Protein AF-T1KXP4-F1 (afdb_monomer)

Mean predicted aligned error: 15.49 Å

Secondary structure (DSSP, 8-state):
--------SSSHHHHHHHHHHTTTS---HHHHHHHHHHHTTS-HHHHHHHHHHHHTTTTTTTEEEEEEEETTEEEEEEEETTS-HHHHHHHHHHHHHHHH---GGGEEEEEEEEPPPS-PSS--TTB-TTSS-EEEEEEPPPS-S---GGGS-TTS----HHHIIIII--TT-EEEEEEEEEE-TTTS--EEEEEEEEEGGG--SS---SS--TTTSSHHHHHHHHHHHTSSHHHHHHTS--PPPSSTT---HHHHHHHHHHHHHHHHHTT-GGGTS-TTPEEEETTEEEEPP----S---

Solvent-accessible surface area (backbone atoms only — not comparable to full-atom values): 18323 Å² total; per-residue (Å²): 138,86,88,87,88,91,85,89,83,76,67,73,67,58,60,61,58,54,65,61,57,68,78,75,59,94,75,60,76,75,57,56,60,56,49,50,68,65,53,74,75,63,63,67,65,58,58,49,54,50,52,52,55,60,65,60,56,61,72,55,71,35,42,39,43,31,36,33,31,55,46,93,44,78,44,77,48,75,42,50,67,84,49,56,71,72,54,39,48,51,49,53,47,47,54,53,20,67,77,48,63,32,54,53,86,39,44,49,37,42,35,40,39,36,70,51,72,76,96,46,87,74,73,63,86,38,52,40,97,83,61,73,31,23,47,52,75,48,68,59,80,71,97,61,90,83,79,55,89,83,72,60,68,96,78,73,77,94,69,54,72,62,47,46,51,77,72,66,54,53,72,67,41,49,23,38,45,35,71,41,38,45,58,44,93,68,63,62,31,46,67,35,36,31,44,37,34,37,23,51,94,79,54,59,97,84,54,68,47,84,88,46,42,72,89,60,28,32,58,72,48,41,50,50,50,17,53,56,64,68,45,69,61,42,61,60,40,64,76,45,94,59,67,72,64,91,46,100,86,54,89,40,73,67,51,51,51,52,42,54,52,51,52,50,51,54,23,58,80,68,71,47,47,77,58,51,52,64,98,59,44,56,41,72,64,83,96,42,77,42,71,52,74,83,77,74,71,88,80,80,127

Sequence (301 aa):
MHLLSWKDSRWNLFTYSVCILVLVTPLDPVYKEILSFWFGQFNLSVTQTLFEKMNTNDNDRDKTTIKVQVSDAYRDIIIDWSQEYSDIRKGIFRQLAEFTGMSVEKTSVVRFAKPPGNDVHPANPFLHPRGDLATCSFVKPYREPEYRPQDRPQGCYRYTNEDIRDKFFRDGDCFALNTTMFMNMVTLDTFHVQYRLVHLDLIDETECNRLFCHHTSNKAYLTKQAKIMNSNIESYLRDQPRPVPRERDTLDDEFIAAWVIRQREIHADLNIGQYFNSYCRFFQDGMFFVPCPRIYWPYRG

Nearest PDB structures (foldseek):
  8t0d-assembly1_A  TM=4.394E-01  e=2.635E-01  Mus musculus
  8t0a-assembly1_A  TM=3.790E-01  e=2.635E-01  Mus musculus
  8fse-assembly2_B  TM=3.724E-01  e=4.032E-01  Mus musculus
  8ftb-assembly1_B  TM=3.712E-01  e=4.032E-01  Mus musculus
  8fso-assembly1_A  TM=4.443E-01  e=9.439E-01  Mus musculus

Structure (mmCIF, N/CA/C/O backbone):
data_AF-T1KXP4-F1
#
_entry.id   AF-T1KXP4-F1
#
loop_
_atom_site.group_PDB
_atom_site.id
_atom_site.type_symbol
_atom_site.label_atom_id
_atom_site.label_alt_id
_atom_site.label_comp_id
_atom_site.label_asym_id
_atom_site.label_entity_id
_atom_site.label_seq_id
_atom_site.pdbx_PDB_ins_code
_atom_site.Cartn_x
_atom_site.Cartn_y
_atom_site.Cartn_z
_atom_site.occupancy
_atom_site.B_iso_or_equiv
_atom_site.auth_seq_id
_atom_site.auth_comp_id
_atom_site.auth_asym_id
_atom_site.auth_atom_id
_atom_site.pdbx_PDB_model_num
ATOM 1 N N . MET A 1 1 ? -51.690 -11.987 60.414 1.00 30.31 1 MET A N 1
ATOM 2 C CA . MET A 1 1 ? -50.458 -12.529 59.806 1.00 30.31 1 MET A CA 1
ATOM 3 C C . MET A 1 1 ? -50.221 -11.781 58.498 1.00 30.31 1 MET A C 1
ATOM 5 O O . MET A 1 1 ? -51.121 -11.762 57.675 1.00 30.31 1 MET A O 1
ATOM 9 N N . HIS A 1 2 ? -49.056 -11.137 58.399 1.00 29.92 2 HIS A N 1
ATOM 10 C CA . HIS A 1 2 ? -48.409 -10.477 57.251 1.00 29.92 2 HIS A CA 1
ATOM 11 C C . HIS A 1 2 ? -48.985 -9.202 56.590 1.00 29.92 2 HIS A C 1
ATOM 13 O O . HIS A 1 2 ? -49.876 -9.222 55.750 1.00 29.92 2 HIS A O 1
ATOM 19 N N . LEU A 1 3 ? -48.316 -8.100 56.965 1.00 28.16 3 LEU A N 1
ATOM 20 C CA . LEU A 1 3 ? -48.017 -6.863 56.232 1.00 28.16 3 LEU A CA 1
ATOM 21 C C . LEU A 1 3 ? -47.119 -7.105 55.001 1.00 28.16 3 LEU A C 1
ATOM 23 O O . LEU A 1 3 ? -46.295 -8.014 55.053 1.00 28.16 3 LEU A O 1
ATOM 27 N N . LEU A 1 4 ? -47.208 -6.212 53.999 1.00 29.02 4 LEU A N 1
ATOM 28 C CA . LEU A 1 4 ? -46.122 -5.592 53.192 1.00 29.02 4 LEU A CA 1
ATOM 29 C C . LEU A 1 4 ? -46.796 -4.609 52.199 1.00 29.02 4 LEU A C 1
ATOM 31 O O . LEU A 1 4 ? -47.556 -5.026 51.336 1.00 29.02 4 LEU A O 1
ATOM 35 N N . SER A 1 5 ? -46.830 -3.299 52.466 1.00 27.12 5 SER A N 1
ATOM 36 C CA . SER A 1 5 ? -45.790 -2.265 52.274 1.00 27.12 5 SER A CA 1
ATOM 37 C C . SER A 1 5 ? -45.677 -1.745 50.831 1.00 27.12 5 SER A C 1
ATOM 39 O O . SER A 1 5 ? -44.935 -2.266 50.006 1.00 27.12 5 SER A O 1
ATOM 41 N N . TRP A 1 6 ? -46.403 -0.653 50.579 1.00 29.73 6 TRP A N 1
ATOM 42 C CA . TRP A 1 6 ? -46.168 0.344 49.532 1.00 29.73 6 TRP A CA 1
ATOM 43 C C . TRP A 1 6 ? -45.263 1.438 50.118 1.00 29.73 6 TRP A C 1
ATOM 45 O O . TRP A 1 6 ? -45.695 2.089 51.070 1.00 29.73 6 TRP A O 1
ATOM 55 N N . LYS A 1 7 ? -44.060 1.663 49.569 1.00 29.20 7 LYS A N 1
ATOM 56 C CA . LYS A 1 7 ? -43.278 2.923 49.638 1.00 29.20 7 LYS A CA 1
ATOM 57 C C . LYS A 1 7 ? -41.890 2.685 49.033 1.00 29.20 7 LYS A C 1
ATOM 59 O O . LYS A 1 7 ? -41.070 2.106 49.719 1.00 29.20 7 LYS A O 1
ATOM 64 N N . ASP A 1 8 ? -41.635 3.145 47.803 1.00 38.03 8 ASP A N 1
ATOM 65 C CA . ASP A 1 8 ? -40.271 3.491 47.345 1.00 38.03 8 ASP A CA 1
ATOM 66 C C . ASP A 1 8 ? -40.256 4.198 45.978 1.00 38.03 8 ASP A C 1
ATOM 68 O O . ASP A 1 8 ? -39.899 3.643 44.943 1.00 38.03 8 ASP A O 1
ATOM 72 N N . SER A 1 9 ? -40.666 5.471 45.940 1.00 35.34 9 SER A N 1
ATOM 73 C CA . SER A 1 9 ? -40.420 6.330 44.759 1.00 35.34 9 SER A CA 1
ATOM 74 C C . SER A 1 9 ? -40.235 7.817 45.084 1.00 35.34 9 SER A C 1
ATOM 76 O O . SER A 1 9 ? -40.244 8.647 44.184 1.00 35.34 9 SER A O 1
ATOM 78 N N . ARG A 1 10 ? -40.063 8.194 46.360 1.00 32.78 10 ARG A N 1
ATOM 79 C CA . ARG A 1 10 ? -39.902 9.609 46.763 1.00 32.78 10 ARG A CA 1
ATOM 80 C C . ARG A 1 10 ? -38.496 10.001 47.233 1.00 32.78 10 ARG A C 1
ATOM 82 O O . ARG A 1 10 ? -38.267 11.179 47.475 1.00 32.78 10 ARG A O 1
ATOM 89 N N . TRP A 1 11 ? -37.546 9.065 47.282 1.00 35.62 11 TRP A N 1
ATOM 90 C CA . TRP A 1 11 ? -36.181 9.333 47.759 1.00 35.62 11 TRP A CA 1
ATOM 91 C C . TRP A 1 11 ? -35.178 9.745 46.665 1.00 35.62 11 TRP A C 1
ATOM 93 O O . TRP A 1 11 ? -34.187 10.392 46.982 1.00 35.62 11 TRP A O 1
ATOM 103 N N . ASN A 1 12 ? -35.453 9.481 45.381 1.00 39.53 12 ASN A N 1
ATOM 104 C CA . ASN A 1 12 ? -34.494 9.768 44.295 1.00 39.53 12 ASN A CA 1
ATOM 105 C C . ASN A 1 12 ? -34.498 11.216 43.774 1.00 39.53 12 ASN A C 1
ATOM 107 O O . ASN A 1 12 ? -33.540 11.631 43.130 1.00 39.53 12 ASN A O 1
ATOM 111 N N . LEU A 1 13 ? -35.546 12.000 44.045 1.00 37.12 13 LEU A N 1
ATOM 112 C CA . LEU A 1 13 ? -35.598 13.411 43.630 1.00 37.12 13 LEU A CA 1
ATOM 113 C C . LEU A 1 13 ? -34.968 14.356 44.664 1.00 37.12 13 LEU A C 1
ATOM 115 O O . LEU A 1 13 ? -34.494 15.426 44.299 1.00 37.12 13 LEU A O 1
ATOM 119 N N . PHE A 1 14 ? -34.892 13.949 45.935 1.00 36.47 14 PHE A N 1
ATOM 120 C CA . PHE A 1 14 ? -34.240 14.750 46.974 1.00 36.47 14 PHE A CA 1
ATOM 121 C C . PHE A 1 14 ? -32.709 14.703 46.882 1.00 36.47 14 PHE A C 1
ATOM 123 O O . PHE A 1 14 ? -32.052 15.705 47.152 1.00 36.47 14 PHE A O 1
ATOM 130 N N . THR A 1 15 ? -32.128 13.583 46.450 1.00 45.28 15 THR A N 1
ATOM 131 C CA . THR A 1 15 ? -30.669 13.422 46.343 1.00 45.28 15 THR A CA 1
ATOM 132 C C . THR A 1 15 ? -30.056 14.239 45.205 1.00 45.28 15 THR A C 1
ATOM 134 O O . THR A 1 15 ? -28.965 14.781 45.370 1.00 45.28 15 THR A O 1
ATOM 137 N N . TYR A 1 16 ? -30.762 14.418 44.084 1.00 39.22 16 TYR A N 1
ATOM 138 C CA . TYR A 1 16 ? -30.247 15.204 42.956 1.00 39.22 16 TYR A CA 1
ATOM 139 C C . TYR A 1 16 ? -30.281 16.722 43.193 1.00 39.22 16 TYR A C 1
ATOM 141 O O . TYR A 1 16 ? -29.361 17.423 42.773 1.00 39.22 16 TYR A O 1
ATOM 149 N N . SER A 1 17 ? -31.286 17.246 43.904 1.00 37.94 17 SER A N 1
ATOM 150 C CA . SER A 1 17 ? -31.373 18.691 44.166 1.00 37.94 17 SER A CA 1
ATOM 151 C C . SER A 1 17 ? -30.373 19.190 45.214 1.00 37.94 17 SER A C 1
ATOM 153 O O . SER A 1 17 ? -29.962 20.346 45.147 1.00 37.94 17 SER A O 1
ATOM 155 N N . VAL A 1 18 ? -29.930 18.342 46.150 1.00 41.97 18 VAL A N 1
ATOM 156 C CA . VAL A 1 18 ? -28.979 18.756 47.200 1.00 41.97 18 VAL A CA 1
ATOM 157 C C . VAL A 1 18 ? -27.547 18.875 46.661 1.00 41.97 18 VAL A C 1
ATOM 159 O O . VAL A 1 18 ? -26.833 19.794 47.057 1.00 41.97 18 VAL A O 1
ATOM 162 N N . CYS A 1 19 ? -27.139 18.044 45.693 1.00 38.69 19 CYS A N 1
ATOM 163 C CA . CYS A 1 19 ? -25.806 18.150 45.080 1.00 38.69 19 CYS A CA 1
ATOM 164 C C . CYS A 1 19 ? -25.597 19.457 44.298 1.00 38.69 19 CYS A C 1
ATOM 166 O O . CYS A 1 19 ? -24.487 19.982 44.275 1.00 38.69 19 CYS A O 1
ATOM 168 N N . ILE A 1 20 ? -26.651 20.009 43.687 1.00 40.66 20 ILE A N 1
ATOM 169 C CA . ILE A 1 20 ? -26.554 21.264 42.923 1.00 40.66 20 ILE A CA 1
ATOM 170 C C . ILE A 1 20 ? -26.489 22.482 43.860 1.00 40.66 20 ILE A C 1
ATOM 172 O O . ILE A 1 20 ? -25.833 23.470 43.534 1.00 40.66 20 ILE A O 1
ATOM 176 N N . LEU A 1 21 ? -27.097 22.412 45.052 1.00 34.22 21 LEU A N 1
ATOM 177 C CA . LEU A 1 21 ? -27.131 23.549 45.977 1.00 34.22 21 LEU A CA 1
ATOM 178 C C . LEU A 1 21 ? -25.787 23.812 46.683 1.00 34.22 21 LEU A C 1
ATOM 180 O O . LEU A 1 21 ? -25.504 24.952 47.041 1.00 34.22 21 LEU A O 1
ATOM 184 N N . VAL A 1 22 ? -24.938 22.792 46.858 1.00 42.22 22 VAL A N 1
ATOM 185 C CA . VAL A 1 22 ? -23.647 22.923 47.570 1.00 42.22 22 VAL A CA 1
ATOM 186 C C . VAL A 1 22 ? -22.568 23.616 46.721 1.00 42.22 22 VAL A C 1
ATOM 188 O O . VAL A 1 22 ? -21.584 24.111 47.263 1.00 42.22 22 VAL A O 1
ATOM 191 N N . LEU A 1 23 ? -22.755 23.722 45.402 1.00 42.97 23 LEU A N 1
ATOM 192 C CA . LEU A 1 23 ? -21.765 24.328 44.503 1.00 42.97 23 LEU A CA 1
ATOM 193 C C . LEU A 1 23 ? -21.912 25.849 44.319 1.00 42.97 23 LEU A C 1
ATOM 195 O O . LEU A 1 23 ? -21.054 26.444 43.672 1.00 42.97 23 LEU A O 1
ATOM 199 N N . VAL A 1 24 ? -22.956 26.496 44.862 1.00 38.41 24 VAL A N 1
ATOM 200 C CA . VAL A 1 24 ? -23.284 27.892 44.486 1.00 38.41 24 VAL A CA 1
ATOM 201 C C . VAL A 1 24 ? -23.311 28.898 45.648 1.00 38.41 24 VAL A C 1
ATOM 203 O O . VAL A 1 24 ? -23.330 30.098 45.385 1.00 38.41 24 VAL A O 1
ATOM 206 N N . THR A 1 25 ? -23.223 28.504 46.924 1.00 41.19 25 THR A N 1
ATOM 207 C CA . THR A 1 25 ? -23.203 29.492 48.028 1.00 41.19 25 THR A CA 1
ATOM 208 C C . THR A 1 25 ? -22.261 29.127 49.184 1.00 41.19 25 THR A C 1
ATOM 210 O O . THR A 1 25 ? -22.118 27.953 49.527 1.00 41.19 25 THR A O 1
ATOM 213 N N . PRO A 1 26 ? -21.602 30.118 49.822 1.00 39.50 26 PRO A N 1
ATOM 214 C CA . PRO A 1 26 ? -20.793 29.881 51.013 1.00 39.50 26 PRO A CA 1
ATOM 215 C C . PRO A 1 26 ? -21.716 29.587 52.205 1.00 39.50 26 PRO A C 1
ATOM 217 O O . PRO A 1 26 ? -22.423 30.470 52.687 1.00 39.50 26 PRO A O 1
ATOM 220 N N . LEU A 1 27 ? -21.737 28.332 52.658 1.00 49.66 27 LEU A N 1
ATOM 221 C CA . LEU A 1 27 ? -22.547 27.889 53.796 1.00 49.66 27 LEU A CA 1
ATOM 222 C C . LEU A 1 27 ? -21.849 28.140 55.143 1.00 49.66 27 LEU A C 1
ATOM 224 O O . LEU A 1 27 ? -20.651 27.899 55.307 1.00 49.66 27 LEU A O 1
ATOM 228 N N . ASP A 1 28 ? -22.660 28.594 56.097 1.00 45.72 28 ASP A N 1
ATOM 229 C CA . ASP A 1 28 ? -22.375 28.845 57.514 1.00 45.72 28 ASP A CA 1
ATOM 230 C C . ASP A 1 28 ? -21.766 27.603 58.220 1.00 45.72 28 ASP A C 1
ATOM 232 O O . ASP A 1 28 ? -22.192 26.475 57.935 1.00 45.72 28 ASP A O 1
ATOM 236 N N . PRO A 1 29 ? -20.784 27.754 59.136 1.00 51.66 29 PRO A N 1
ATOM 237 C CA . PRO A 1 29 ? -20.138 26.644 59.850 1.00 51.66 29 PRO A CA 1
ATOM 238 C C . PRO A 1 29 ? -21.091 25.652 60.540 1.00 51.66 29 PRO A C 1
ATOM 240 O O . PRO A 1 29 ? -20.737 24.480 60.659 1.00 51.66 29 PRO A O 1
ATOM 243 N N . VAL A 1 30 ? -22.310 26.057 60.913 1.00 47.59 30 VAL A N 1
ATOM 244 C CA . VAL A 1 30 ? -23.305 25.159 61.537 1.00 47.59 30 VAL A CA 1
ATOM 245 C C . VAL A 1 30 ? -23.832 24.087 60.563 1.00 47.59 30 VAL A C 1
ATOM 247 O O . VAL A 1 30 ? -24.141 22.968 60.970 1.00 47.59 30 VAL A O 1
ATOM 250 N N . TYR A 1 31 ? -23.869 24.364 59.254 1.00 48.03 31 TYR A N 1
ATOM 251 C CA . TYR A 1 31 ? -24.326 23.388 58.251 1.00 48.03 31 TYR A CA 1
ATOM 252 C C . TYR A 1 31 ? -23.272 22.321 57.910 1.00 48.03 31 TYR A C 1
ATOM 254 O O . TYR A 1 31 ? -23.626 21.234 57.447 1.00 48.03 31 TYR A O 1
ATOM 262 N N . LYS A 1 32 ? -21.984 22.585 58.178 1.00 48.84 32 LYS A N 1
ATOM 263 C CA . LYS A 1 32 ? -20.895 21.615 57.959 1.00 48.84 32 LYS A CA 1
ATOM 264 C C . LYS A 1 32 ? -20.969 20.418 58.907 1.00 48.84 32 LYS A C 1
ATOM 266 O O . LYS A 1 32 ? -20.676 19.307 58.471 1.00 48.84 32 LYS A O 1
ATOM 271 N N . GLU A 1 33 ? -21.383 20.620 60.158 1.00 46.94 33 GLU A N 1
ATOM 272 C CA . GLU A 1 33 ? -21.505 19.529 61.140 1.00 46.94 33 GLU A CA 1
ATOM 273 C C . GLU A 1 33 ? -22.719 18.627 60.885 1.00 46.94 33 GLU A C 1
ATOM 275 O O . GLU A 1 33 ? -22.665 17.421 61.114 1.00 46.94 33 GLU A O 1
ATOM 280 N N . ILE A 1 34 ? -23.807 19.173 60.338 1.00 49.09 34 ILE A N 1
ATOM 281 C CA . ILE A 1 34 ? -24.996 18.375 60.000 1.00 49.09 34 ILE A CA 1
ATOM 282 C C . ILE A 1 34 ? -24.745 17.540 58.734 1.00 49.09 34 ILE A C 1
ATOM 284 O O . ILE A 1 34 ? -25.166 16.384 58.653 1.00 49.09 34 ILE A O 1
ATOM 288 N N . LEU A 1 35 ? -24.010 18.090 57.760 1.00 45.12 35 LEU A N 1
ATOM 289 C CA . LEU A 1 35 ? -23.624 17.362 56.550 1.00 45.12 35 LEU A CA 1
ATOM 290 C C . LEU A 1 35 ? -22.577 16.276 56.835 1.00 45.12 35 LEU A C 1
ATOM 292 O O . LEU A 1 35 ? -22.677 15.196 56.260 1.00 45.12 35 LEU A O 1
ATOM 296 N N . SER A 1 36 ? -21.626 16.491 57.750 1.00 47.97 36 SER A N 1
ATOM 297 C CA . SER A 1 36 ? -20.672 15.440 58.142 1.00 47.97 36 SER A CA 1
ATOM 298 C C . SER A 1 36 ? -21.352 14.274 58.869 1.00 47.97 36 SER A C 1
ATOM 300 O O . SER A 1 36 ? -20.970 13.122 58.659 1.00 47.97 36 SER A O 1
ATOM 302 N N . PHE A 1 37 ? -22.416 14.544 59.635 1.00 41.84 37 PHE A N 1
ATOM 303 C CA . PHE A 1 37 ? -23.220 13.508 60.286 1.00 41.84 37 PHE A CA 1
ATOM 304 C C . PHE A 1 37 ? -24.042 12.671 59.286 1.00 41.84 37 PHE A C 1
ATOM 306 O O . PHE A 1 37 ? -24.209 11.470 59.485 1.00 41.84 37 PHE A O 1
ATOM 313 N N . TRP A 1 38 ? -24.509 13.268 58.180 1.00 40.12 38 TRP A N 1
ATOM 314 C CA . TRP A 1 38 ? -25.252 12.559 57.123 1.00 40.12 38 TRP A CA 1
ATOM 315 C C . TRP A 1 38 ? -24.358 11.852 56.091 1.00 40.12 38 TRP A C 1
ATOM 317 O O . TRP A 1 38 ? -24.715 10.784 55.597 1.00 40.12 38 TRP A O 1
ATOM 327 N N . PHE A 1 39 ? -23.182 12.402 55.772 1.00 46.25 39 PHE A N 1
ATOM 328 C CA . PHE A 1 39 ? -22.245 11.794 54.816 1.00 46.25 39 PHE A CA 1
ATOM 329 C C . PHE A 1 39 ? -21.321 10.735 55.435 1.00 46.25 39 PHE A C 1
ATOM 331 O O . PHE A 1 39 ? -20.736 9.946 54.693 1.00 46.25 39 PHE A O 1
ATOM 338 N N . GLY A 1 40 ? -21.244 10.639 56.768 1.00 41.25 40 GLY A N 1
ATOM 339 C CA . GLY A 1 40 ? -20.468 9.614 57.482 1.00 41.25 40 GLY A CA 1
ATOM 340 C C . GLY A 1 40 ? -20.908 8.160 57.240 1.00 41.25 40 GLY A C 1
ATOM 341 O O . GLY A 1 40 ? -20.256 7.241 57.727 1.00 41.25 40 GLY A O 1
ATOM 342 N N . GLN A 1 41 ? -21.987 7.935 56.480 1.00 45.75 41 GLN A N 1
ATOM 343 C CA . GLN A 1 41 ? -22.502 6.609 56.117 1.00 45.75 41 GLN A CA 1
ATOM 344 C C . GLN A 1 41 ? -22.417 6.266 54.619 1.00 45.75 41 GLN A C 1
ATOM 346 O O . GLN A 1 41 ? -22.832 5.175 54.227 1.00 45.75 41 GLN A O 1
ATOM 351 N N . PHE A 1 42 ? -21.859 7.136 53.769 1.00 44.75 42 PHE A N 1
ATOM 352 C CA . PHE A 1 42 ? -21.673 6.819 52.350 1.00 44.75 42 PHE A CA 1
ATOM 353 C C . PHE A 1 42 ? -20.284 6.218 52.095 1.00 44.75 42 PHE A C 1
ATOM 355 O O . PHE A 1 42 ? -19.259 6.866 52.288 1.00 44.75 42 PHE A O 1
ATOM 362 N N . ASN A 1 43 ? -20.266 4.953 51.662 1.00 45.91 43 ASN A N 1
ATOM 363 C CA . ASN A 1 43 ? -19.069 4.180 51.323 1.00 45.91 43 ASN A CA 1
ATOM 364 C C . ASN A 1 43 ? -18.098 4.973 50.426 1.00 45.91 43 ASN A C 1
ATOM 366 O O . ASN A 1 43 ? -18.360 5.143 49.234 1.00 45.91 43 ASN A O 1
ATOM 370 N N . LEU A 1 44 ? -16.932 5.346 50.974 1.00 46.44 44 LEU A N 1
ATOM 371 C CA . LEU A 1 44 ? -15.785 5.894 50.227 1.00 46.44 44 LEU A CA 1
ATOM 372 C C . LEU A 1 44 ? -15.370 5.011 49.036 1.00 46.44 44 LEU A C 1
ATOM 374 O O . LEU A 1 44 ? -14.838 5.508 48.051 1.00 46.44 44 LEU A O 1
ATOM 378 N N . SER A 1 45 ? -15.667 3.711 49.092 1.00 46.00 45 SER A N 1
ATOM 379 C CA . SER A 1 45 ? -15.434 2.775 47.991 1.00 46.00 45 SER A CA 1
ATOM 380 C C . SER A 1 45 ? -16.202 3.156 46.719 1.00 46.00 45 SER A C 1
ATOM 382 O O . SER A 1 45 ? -15.633 3.079 45.638 1.00 46.00 45 SER A O 1
ATOM 384 N N . VAL A 1 46 ? -17.459 3.602 46.813 1.00 48.50 46 VAL A N 1
ATOM 385 C CA . VAL A 1 46 ? -18.303 3.839 45.626 1.00 48.50 46 VAL A CA 1
ATOM 386 C C . VAL A 1 46 ? -17.911 5.133 44.916 1.00 48.50 46 VAL A C 1
ATOM 388 O O . VAL A 1 46 ? -17.892 5.187 43.687 1.00 48.50 46 VAL A O 1
ATOM 391 N N . THR A 1 47 ? -17.543 6.166 45.675 1.00 46.09 47 THR A N 1
ATOM 392 C CA . THR A 1 47 ? -17.037 7.423 45.115 1.00 46.09 47 THR A CA 1
ATOM 393 C C . THR A 1 47 ? -15.655 7.243 44.502 1.00 46.09 47 THR A C 1
ATOM 395 O O . THR A 1 47 ? -15.410 7.793 43.436 1.00 46.09 47 THR A O 1
ATOM 398 N N . GLN A 1 48 ? -14.790 6.411 45.087 1.00 45.34 48 GLN A N 1
ATOM 399 C CA . GLN A 1 48 ? -13.472 6.104 44.529 1.00 45.34 48 GLN A CA 1
ATOM 400 C C . GLN A 1 48 ? -13.574 5.277 43.237 1.00 45.34 48 GLN A C 1
ATOM 402 O O . GLN A 1 48 ? -12.921 5.616 42.256 1.00 45.34 48 GLN A O 1
ATOM 407 N N . THR A 1 49 ? -14.486 4.298 43.161 1.00 46.22 49 THR A N 1
ATOM 408 C CA . THR A 1 49 ? -14.743 3.544 41.918 1.00 46.22 49 THR A CA 1
ATOM 409 C C . THR A 1 49 ? -15.388 4.404 40.825 1.00 46.22 49 THR A C 1
ATOM 411 O O . THR A 1 49 ? -15.112 4.197 39.646 1.00 46.22 49 THR A O 1
ATOM 414 N N . LEU A 1 50 ? -16.234 5.379 41.178 1.00 45.97 50 LEU A N 1
ATOM 415 C CA . LEU A 1 50 ? -16.808 6.330 40.215 1.00 45.97 50 LEU A CA 1
ATOM 416 C C . LEU A 1 50 ? -15.780 7.365 39.737 1.00 45.97 50 LEU A C 1
ATOM 418 O O . LEU A 1 50 ? -15.780 7.702 38.557 1.00 45.97 50 LEU A O 1
ATOM 422 N N . PHE A 1 51 ? -14.874 7.816 40.607 1.00 43.88 51 PHE A N 1
ATOM 423 C CA . PHE A 1 51 ? -13.782 8.724 40.243 1.00 43.88 51 PHE A CA 1
ATOM 424 C C . PHE A 1 51 ? -12.708 8.015 39.398 1.00 43.88 51 PHE A C 1
ATOM 426 O O . PHE A 1 51 ? -12.226 8.571 38.415 1.00 43.88 51 PHE A O 1
ATOM 433 N N . GLU A 1 52 ? -12.401 6.747 39.694 1.00 46.50 52 GLU A N 1
ATOM 434 C CA . GLU A 1 52 ? -11.550 5.895 38.850 1.00 46.50 52 GLU A CA 1
ATOM 435 C C . GLU A 1 52 ? -12.214 5.577 37.502 1.00 46.50 52 GLU A C 1
ATOM 437 O O . GLU A 1 52 ? -11.534 5.618 36.477 1.00 46.50 52 GLU A O 1
ATOM 442 N N . LYS A 1 53 ? -13.540 5.362 37.456 1.00 42.28 53 LYS A N 1
ATOM 443 C CA . LYS A 1 53 ? -14.304 5.239 36.196 1.00 42.28 53 LYS A CA 1
ATOM 444 C C . LYS A 1 53 ? -14.409 6.542 35.402 1.00 42.28 53 LYS A C 1
ATOM 446 O O . LYS A 1 53 ? -14.545 6.485 34.186 1.00 42.28 53 LYS A O 1
ATOM 451 N N . MET A 1 54 ? -14.373 7.708 36.047 1.00 38.03 54 MET A N 1
ATOM 452 C CA . MET A 1 54 ? -14.371 8.998 35.344 1.00 38.03 54 MET A CA 1
ATOM 453 C C . MET A 1 54 ? -12.975 9.376 34.823 1.00 38.03 54 MET A C 1
ATOM 455 O O . MET A 1 54 ? -12.897 10.006 33.777 1.00 38.03 54 MET A O 1
ATOM 459 N N . ASN A 1 55 ? -11.889 8.915 35.457 1.00 40.22 55 ASN A N 1
ATOM 460 C CA . ASN A 1 55 ? -10.514 9.128 34.971 1.00 40.22 55 ASN A CA 1
ATOM 461 C C . ASN A 1 55 ? -10.030 8.093 33.940 1.00 40.22 55 ASN A C 1
ATOM 463 O O . ASN A 1 55 ? -9.052 8.342 33.239 1.00 40.22 55 ASN A O 1
ATOM 467 N N . THR A 1 56 ? -10.686 6.935 33.824 1.00 40.44 56 THR A N 1
ATOM 468 C CA . THR A 1 56 ? -10.328 5.905 32.827 1.00 40.44 56 THR A CA 1
ATOM 469 C C . THR A 1 56 ? -10.984 6.108 31.461 1.00 40.44 56 THR A C 1
ATOM 471 O O . THR A 1 56 ? -10.570 5.463 30.506 1.00 40.44 56 THR A O 1
ATOM 474 N N . ASN A 1 57 ? -11.940 7.033 31.326 1.00 46.06 57 ASN A N 1
ATOM 475 C CA . ASN A 1 57 ? -12.718 7.202 30.092 1.00 46.06 57 ASN A CA 1
ATOM 476 C C . ASN A 1 57 ? -12.287 8.374 29.193 1.00 46.06 57 ASN A C 1
ATOM 478 O O . ASN A 1 57 ? -12.775 8.454 28.067 1.00 46.06 57 ASN A O 1
ATOM 482 N N . ASP A 1 58 ? -11.395 9.263 29.643 1.00 47.25 58 ASP A N 1
ATOM 483 C CA . ASP A 1 58 ? -10.901 10.362 28.790 1.00 47.25 58 ASP A CA 1
ATOM 484 C C . ASP A 1 58 ? -9.684 9.930 27.955 1.00 47.25 58 ASP A C 1
ATOM 486 O O . ASP A 1 58 ? -9.632 10.183 26.757 1.00 47.25 58 ASP A O 1
ATOM 490 N N . ASN A 1 59 ? -8.768 9.147 28.540 1.00 51.16 59 ASN A N 1
ATOM 491 C CA . ASN A 1 59 ? -7.579 8.640 27.836 1.00 51.16 59 ASN A CA 1
ATOM 492 C C . ASN A 1 59 ? -7.887 7.619 26.724 1.00 51.16 59 ASN A C 1
ATOM 494 O O . ASN A 1 59 ? -7.049 7.410 25.847 1.00 51.16 59 ASN A O 1
ATOM 498 N N . ASP A 1 60 ? -9.044 6.951 26.774 1.00 58.75 60 ASP A N 1
ATOM 499 C CA . ASP A 1 60 ? -9.415 5.918 25.794 1.00 58.75 60 ASP A CA 1
ATOM 500 C C . ASP A 1 60 ? -10.086 6.521 24.546 1.00 58.75 60 ASP A C 1
ATOM 502 O O . ASP A 1 60 ? -10.028 5.948 23.464 1.00 58.75 60 ASP A O 1
ATOM 506 N N . ARG A 1 61 ? -10.654 7.736 24.652 1.00 64.25 61 ARG A N 1
ATOM 507 C CA . ARG A 1 61 ? -11.185 8.479 23.492 1.00 64.25 61 ARG A CA 1
ATOM 508 C C . ARG A 1 61 ? -10.100 9.026 22.575 1.00 64.25 61 ARG A C 1
ATOM 510 O O . ARG A 1 61 ? -10.355 9.252 21.392 1.00 64.25 61 ARG A O 1
ATOM 517 N N . ASP A 1 62 ? -8.903 9.224 23.109 1.00 85.62 62 ASP A N 1
ATOM 518 C CA . ASP A 1 62 ? -7.768 9.728 22.346 1.00 85.62 62 ASP A CA 1
ATOM 519 C C . ASP A 1 62 ? -7.087 8.639 21.524 1.00 85.62 62 ASP A C 1
ATOM 521 O O . ASP A 1 62 ? -6.154 8.931 20.783 1.00 85.62 62 ASP A O 1
ATOM 525 N N . LYS A 1 63 ? -7.545 7.385 21.594 1.00 91.50 63 LYS A N 1
ATOM 526 C CA . LYS A 1 63 ? -6.973 6.294 20.812 1.00 91.50 63 LYS A CA 1
ATOM 527 C C . LYS A 1 63 ? -8.032 5.598 19.981 1.00 91.50 63 LYS A C 1
ATOM 529 O O . LYS A 1 63 ? -9.197 5.503 20.339 1.00 91.50 63 LYS A O 1
ATOM 534 N N . THR A 1 64 ? -7.616 5.111 18.824 1.00 94.06 64 THR A N 1
ATOM 535 C CA . THR A 1 64 ? -8.432 4.217 18.008 1.00 94.06 64 THR A CA 1
ATOM 536 C C . THR A 1 64 ? -7.589 3.040 17.588 1.00 94.06 64 THR A C 1
ATOM 538 O O . THR A 1 64 ? -6.489 3.205 17.056 1.00 94.06 64 THR A O 1
ATOM 541 N N . THR A 1 65 ? -8.121 1.853 17.823 1.00 96.12 65 THR A N 1
ATOM 542 C CA . THR A 1 65 ? -7.506 0.592 17.452 1.00 96.12 65 THR A CA 1
ATOM 543 C C . THR A 1 65 ? -8.231 0.039 16.238 1.00 96.12 65 THR A C 1
ATOM 545 O O . THR A 1 65 ? -9.422 -0.266 16.284 1.00 96.12 65 THR A O 1
ATOM 548 N N . ILE A 1 66 ? -7.504 -0.108 15.134 1.00 96.62 66 ILE A N 1
ATOM 549 C CA . ILE A 1 66 ? -8.011 -0.769 13.930 1.00 96.62 66 ILE A CA 1
ATOM 550 C C . ILE A 1 66 ? -7.327 -2.119 13.759 1.00 96.62 66 ILE A C 1
ATOM 552 O O . ILE A 1 66 ? -6.141 -2.274 14.056 1.00 96.62 66 ILE A O 1
ATOM 556 N N . LYS A 1 67 ? -8.061 -3.092 13.227 1.00 97.44 67 LYS A N 1
ATOM 557 C CA . LYS A 1 67 ? -7.539 -4.426 12.939 1.00 97.44 67 LYS A CA 1
ATOM 558 C C . LYS A 1 67 ? -7.102 -4.498 11.490 1.00 97.44 67 LYS A C 1
ATOM 560 O O . LYS A 1 67 ? -7.842 -4.123 10.585 1.00 97.44 67 LYS A O 1
ATOM 565 N N . VAL A 1 68 ? -5.907 -5.022 11.262 1.00 96.69 68 VAL A N 1
ATOM 566 C CA . VAL A 1 68 ? -5.329 -5.196 9.933 1.00 96.69 68 VAL A CA 1
ATOM 567 C C . VAL A 1 68 ? -5.023 -6.666 9.703 1.00 96.69 68 VAL A C 1
ATOM 569 O O . VAL A 1 68 ? -4.158 -7.243 10.360 1.00 96.69 68 VAL A O 1
ATOM 572 N N . GLN A 1 69 ? -5.715 -7.276 8.748 1.00 94.94 69 GLN A N 1
ATOM 573 C CA . GLN A 1 69 ? -5.390 -8.596 8.238 1.00 94.94 69 GLN A CA 1
ATOM 574 C C . GLN A 1 69 ? -4.136 -8.497 7.367 1.00 94.94 69 GLN A C 1
ATOM 576 O O . GLN A 1 69 ? -4.134 -7.884 6.297 1.00 94.94 69 GLN A O 1
ATOM 581 N N . VAL A 1 70 ? -3.055 -9.110 7.835 1.00 91.75 70 VAL A N 1
ATOM 582 C CA . VAL A 1 70 ? -1.774 -9.210 7.142 1.00 91.75 70 VAL A CA 1
ATOM 583 C C . VAL A 1 70 ? -1.551 -10.675 6.810 1.00 91.75 70 VAL A C 1
ATOM 585 O O . VAL A 1 70 ? -1.163 -11.470 7.668 1.00 91.75 70 VAL A O 1
ATOM 588 N N . SER A 1 71 ? -1.789 -11.034 5.546 1.00 85.00 71 SER A N 1
ATOM 589 C CA . SER A 1 71 ? -1.880 -12.439 5.126 1.00 85.00 71 SER A CA 1
ATOM 590 C C . SER A 1 71 ? -2.968 -13.178 5.913 1.00 85.00 71 SER A C 1
ATOM 592 O O . SER A 1 71 ? -4.148 -12.884 5.749 1.00 85.00 71 SER A O 1
ATOM 594 N N . ASP A 1 72 ? -2.572 -14.075 6.813 1.00 83.69 72 ASP A N 1
ATOM 595 C CA . ASP A 1 72 ? -3.471 -15.001 7.498 1.00 83.69 72 ASP A CA 1
ATOM 596 C C . ASP A 1 72 ? -3.639 -14.615 8.982 1.00 83.69 72 ASP A C 1
ATOM 598 O O . ASP A 1 72 ? -4.302 -15.313 9.744 1.00 83.69 72 ASP A O 1
ATOM 602 N N . ALA A 1 73 ? -3.008 -13.515 9.415 1.00 91.00 73 ALA A N 1
ATOM 603 C CA . ALA A 1 73 ? -3.000 -13.057 10.799 1.00 91.00 73 ALA A CA 1
ATOM 604 C C . ALA A 1 73 ? -3.552 -11.635 10.920 1.00 91.00 73 ALA A C 1
ATOM 606 O O . ALA A 1 73 ? -3.282 -10.778 10.080 1.00 91.00 73 ALA A O 1
ATOM 607 N N . TYR A 1 74 ? -4.264 -11.370 12.012 1.00 94.50 74 TYR A N 1
ATOM 608 C CA . TYR A 1 74 ? -4.690 -10.023 12.375 1.00 94.50 74 TYR A CA 1
ATOM 609 C C . TYR A 1 74 ? -3.640 -9.350 13.259 1.00 94.50 74 TYR A C 1
ATOM 611 O O . TYR A 1 74 ? -3.044 -9.975 14.140 1.00 94.50 74 TYR A O 1
ATOM 619 N N . ARG A 1 75 ? -3.396 -8.070 12.991 1.00 95.81 75 ARG A N 1
ATOM 620 C CA . ARG A 1 75 ? -2.515 -7.189 13.754 1.00 95.81 75 ARG A CA 1
ATOM 621 C C . ARG A 1 75 ? -3.256 -5.895 14.043 1.00 95.81 75 ARG A C 1
ATOM 623 O O . ARG A 1 75 ? -3.951 -5.392 13.165 1.00 95.81 75 ARG A O 1
ATOM 630 N N . ASP A 1 76 ? -3.055 -5.337 15.222 1.00 97.00 76 ASP A N 1
ATOM 631 C CA . ASP A 1 76 ? -3.712 -4.093 15.603 1.00 97.00 76 ASP A CA 1
ATOM 632 C C . ASP A 1 76 ? -2.816 -2.900 15.269 1.00 97.00 76 ASP A C 1
ATOM 634 O O . ASP A 1 76 ? -1.629 -2.903 15.596 1.00 97.00 76 ASP A O 1
ATOM 638 N N . ILE A 1 77 ? -3.381 -1.882 14.621 1.00 96.62 77 ILE A N 1
ATOM 639 C CA . ILE A 1 77 ? -2.767 -0.557 14.527 1.00 96.62 77 ILE A CA 1
ATOM 640 C C . ILE A 1 77 ? -3.449 0.333 15.548 1.00 96.62 77 ILE A C 1
ATOM 642 O O . ILE A 1 77 ? -4.661 0.537 15.489 1.00 96.62 77 ILE A O 1
ATOM 646 N N . ILE A 1 78 ? -2.648 0.905 16.438 1.00 95.81 78 ILE A N 1
ATOM 647 C CA . ILE A 1 78 ? -3.110 1.894 17.404 1.00 95.81 78 ILE A CA 1
ATOM 648 C C . ILE A 1 78 ? -2.791 3.277 16.842 1.00 95.81 78 ILE A C 1
ATOM 650 O O . ILE A 1 78 ? -1.638 3.579 16.509 1.00 95.81 78 ILE A O 1
ATOM 654 N N . ILE A 1 79 ? -3.823 4.104 16.723 1.00 94.75 79 ILE A N 1
ATOM 655 C CA . ILE A 1 79 ? -3.731 5.507 16.340 1.00 94.75 79 ILE A CA 1
ATOM 656 C C . ILE A 1 79 ? -3.975 6.341 17.592 1.00 94.75 79 ILE A C 1
ATOM 658 O O . ILE A 1 79 ? -5.026 6.220 18.209 1.00 94.75 79 ILE A O 1
ATOM 662 N N . ASP A 1 80 ? -2.997 7.161 17.963 1.00 93.62 80 ASP A N 1
ATOM 663 C CA . ASP A 1 80 ? -3.060 8.040 19.130 1.00 93.62 80 ASP A CA 1
ATOM 664 C C . ASP A 1 80 ? -3.334 9.480 18.684 1.00 93.62 80 ASP A C 1
ATOM 666 O O . ASP A 1 80 ? -2.443 10.181 18.207 1.00 93.62 80 ASP A O 1
ATOM 670 N N . TRP A 1 81 ? -4.590 9.895 18.802 1.00 91.44 81 TRP A N 1
ATOM 671 C CA . TRP A 1 81 ? -5.110 11.198 18.398 1.00 91.44 81 TRP A CA 1
ATOM 672 C C . TRP A 1 81 ? -4.676 12.345 19.308 1.00 91.44 81 TRP A C 1
ATOM 674 O O . TRP A 1 81 ? -4.825 13.497 18.907 1.00 91.44 81 TRP A O 1
ATOM 684 N N . SER A 1 82 ? -4.110 12.056 20.486 1.00 89.56 82 SER A N 1
ATOM 685 C CA . SER A 1 82 ? -3.496 13.083 21.340 1.00 89.56 82 SER A CA 1
ATOM 686 C C . SER A 1 82 ? -2.199 13.651 20.741 1.00 89.56 82 SER A C 1
ATOM 688 O O . SER A 1 82 ? -1.723 14.708 21.156 1.00 89.56 82 SER A O 1
ATOM 690 N N . GLN A 1 83 ? -1.618 12.960 19.752 1.00 88.56 83 GLN A N 1
ATOM 691 C CA . GLN A 1 83 ? -0.367 13.343 19.102 1.00 88.56 83 GLN A CA 1
ATOM 692 C C . GLN A 1 83 ? -0.591 14.266 17.899 1.00 88.56 83 GLN A C 1
ATOM 694 O O . GLN A 1 83 ? -1.662 14.330 17.293 1.00 88.56 83 GLN A O 1
ATOM 699 N N . GLU A 1 84 ? 0.473 14.947 17.472 1.00 87.56 84 GLU A N 1
ATOM 700 C CA . GLU A 1 84 ? 0.439 15.705 16.226 1.00 87.56 84 GLU A CA 1
ATOM 701 C C . GLU A 1 84 ? 0.254 14.788 15.005 1.00 87.56 84 GLU A C 1
ATOM 703 O O . GLU A 1 84 ? 0.761 13.664 14.951 1.00 87.56 84 GLU A O 1
ATOM 708 N N . TYR A 1 85 ? -0.376 15.311 13.942 1.00 85.75 85 TYR A N 1
ATOM 709 C CA . TYR A 1 85 ? -0.581 14.572 12.683 1.00 85.75 85 TYR A CA 1
ATOM 710 C C . TYR A 1 85 ? 0.714 13.952 12.138 1.00 85.75 85 TYR A C 1
ATOM 712 O O . TYR A 1 85 ? 0.713 12.866 11.551 1.00 85.75 85 TYR A O 1
ATOM 720 N N . SER A 1 86 ? 1.838 14.655 12.314 1.00 86.50 86 SER A N 1
ATOM 721 C CA . SER A 1 86 ? 3.134 14.209 11.816 1.00 86.50 86 SER A CA 1
ATOM 722 C C . SER A 1 86 ? 3.598 12.911 12.489 1.00 86.50 86 SER A C 1
ATOM 724 O O . SER A 1 86 ? 4.156 12.050 11.798 1.00 86.50 86 SER A O 1
ATOM 726 N N . ASP A 1 87 ? 3.307 12.748 13.781 1.00 89.81 87 ASP A N 1
ATOM 727 C CA . ASP A 1 87 ? 3.691 11.598 14.594 1.00 89.81 87 ASP A CA 1
ATOM 728 C C . ASP A 1 87 ? 2.676 10.466 14.482 1.00 89.81 87 ASP A C 1
ATOM 730 O O . ASP A 1 87 ? 3.097 9.330 14.258 1.00 89.81 87 ASP A O 1
ATOM 734 N N . ILE A 1 88 ? 1.373 10.779 14.437 1.00 90.50 88 ILE A N 1
ATOM 735 C CA . ILE A 1 88 ? 0.314 9.826 14.048 1.00 90.50 88 ILE A CA 1
ATOM 736 C C . ILE A 1 88 ? 0.704 9.123 12.750 1.00 90.50 88 ILE A C 1
ATOM 738 O O . ILE A 1 88 ? 0.773 7.894 12.659 1.00 90.50 88 ILE A O 1
ATOM 742 N N . ARG A 1 89 ? 1.038 9.921 11.733 1.00 91.19 89 ARG A N 1
ATOM 743 C CA . ARG A 1 89 ? 1.458 9.416 10.434 1.00 91.19 89 ARG A CA 1
ATOM 744 C C . ARG A 1 89 ? 2.686 8.515 10.564 1.00 91.19 89 ARG A C 1
ATOM 746 O O . ARG A 1 89 ? 2.647 7.388 10.078 1.00 91.19 89 ARG A O 1
ATOM 753 N N . LYS A 1 90 ? 3.779 8.979 11.189 1.00 92.50 90 LYS A N 1
ATOM 754 C CA . LYS A 1 90 ? 5.001 8.162 11.371 1.00 92.50 90 LYS A CA 1
ATOM 755 C C . LYS A 1 90 ? 4.689 6.845 12.091 1.00 92.50 90 LYS A C 1
ATOM 757 O O . LYS A 1 90 ? 5.215 5.810 11.686 1.00 92.50 90 LYS A O 1
ATOM 762 N N . GLY A 1 91 ? 3.818 6.881 13.099 1.00 94.62 91 GLY A N 1
ATOM 763 C CA . GLY A 1 91 ? 3.357 5.720 13.853 1.00 94.62 91 GLY A CA 1
ATOM 764 C C . GLY A 1 91 ? 2.668 4.683 12.971 1.00 94.62 91 GLY A C 1
ATOM 765 O O . GLY A 1 91 ? 3.018 3.507 13.044 1.00 94.62 91 GLY A O 1
ATOM 766 N N . ILE A 1 92 ? 1.762 5.105 12.082 1.00 95.19 92 ILE A N 1
ATOM 767 C CA . ILE A 1 92 ? 1.096 4.211 11.116 1.00 95.19 92 ILE A CA 1
ATOM 768 C C . ILE A 1 92 ? 2.121 3.573 10.167 1.00 95.19 92 ILE A C 1
ATOM 770 O O . ILE A 1 92 ? 2.122 2.358 9.971 1.00 95.19 92 ILE A O 1
ATOM 774 N N . PHE A 1 93 ? 3.028 4.373 9.595 1.00 95.25 93 PHE A N 1
ATOM 775 C CA . PHE A 1 93 ? 4.069 3.861 8.695 1.00 95.25 93 PHE A CA 1
ATOM 776 C C . PHE A 1 93 ? 4.990 2.846 9.389 1.00 95.25 93 PHE A C 1
ATOM 778 O O . PHE A 1 93 ? 5.344 1.838 8.779 1.00 95.25 93 PHE A O 1
ATOM 785 N N . ARG A 1 94 ? 5.372 3.100 10.648 1.00 96.06 94 ARG A N 1
ATOM 786 C CA . ARG A 1 94 ? 6.226 2.200 11.432 1.00 96.06 94 ARG A CA 1
ATOM 787 C C . ARG A 1 94 ? 5.524 0.874 11.725 1.00 96.06 94 ARG A C 1
ATOM 789 O O . ARG A 1 94 ? 6.096 -0.167 11.428 1.00 96.06 94 ARG A O 1
ATOM 796 N N . GLN A 1 95 ? 4.285 0.912 12.217 1.00 97.00 95 GLN A N 1
ATOM 797 C CA . GLN A 1 95 ? 3.506 -0.299 12.516 1.00 97.00 95 GLN A CA 1
ATOM 798 C C . GLN A 1 95 ? 3.326 -1.176 11.260 1.00 97.00 95 GLN A C 1
ATOM 800 O O . GLN A 1 95 ? 3.566 -2.380 11.293 1.00 97.00 95 GLN A O 1
ATOM 805 N N . LEU A 1 96 ? 3.018 -0.580 10.101 1.00 96.00 96 LEU A N 1
ATOM 806 C CA . LEU A 1 96 ? 2.902 -1.327 8.838 1.00 96.00 96 LEU A CA 1
ATOM 807 C C . LEU A 1 96 ? 4.237 -1.906 8.343 1.00 96.00 96 LEU A C 1
ATOM 809 O O . LEU A 1 96 ? 4.271 -3.015 7.802 1.00 96.00 96 LEU A O 1
ATOM 813 N N . ALA A 1 97 ? 5.338 -1.174 8.525 1.00 9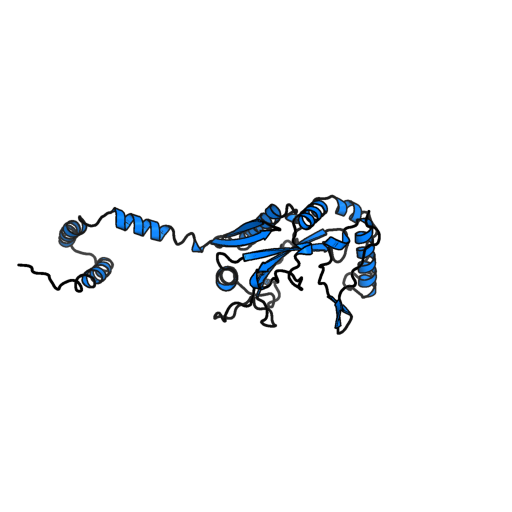4.75 97 ALA A N 1
ATOM 814 C CA . ALA A 1 97 ? 6.676 -1.673 8.220 1.00 94.75 97 ALA A CA 1
ATOM 815 C C . ALA A 1 97 ? 7.042 -2.874 9.108 1.00 94.75 97 ALA A C 1
ATOM 817 O O . ALA A 1 97 ? 7.579 -3.858 8.607 1.00 94.75 97 ALA A O 1
ATOM 818 N N . GLU A 1 98 ? 6.686 -2.841 10.394 1.00 95.38 98 GLU A N 1
ATOM 819 C CA . GLU A 1 98 ? 6.881 -3.962 11.323 1.00 95.38 98 GLU A CA 1
ATOM 820 C C . GLU A 1 98 ? 6.075 -5.200 10.907 1.00 95.38 98 GLU A C 1
ATOM 822 O O . GLU A 1 98 ? 6.595 -6.314 10.939 1.00 95.38 98 GLU A O 1
ATOM 827 N N . PHE A 1 99 ? 4.830 -5.028 10.453 1.00 94.38 99 PHE A N 1
ATOM 828 C CA . PHE A 1 99 ? 3.991 -6.162 10.047 1.00 94.38 99 PHE A CA 1
ATOM 829 C C . PHE A 1 99 ? 4.472 -6.846 8.769 1.00 94.38 99 PHE A C 1
ATOM 831 O O . PHE A 1 99 ? 4.289 -8.052 8.604 1.00 94.38 99 PHE A O 1
ATOM 838 N N . THR A 1 100 ? 5.053 -6.076 7.851 1.00 93.75 100 THR A N 1
ATOM 839 C CA . THR A 1 100 ? 5.439 -6.557 6.517 1.00 93.75 100 THR A CA 1
ATOM 840 C C . THR A 1 100 ? 6.930 -6.840 6.372 1.00 93.75 100 THR A C 1
ATOM 842 O O . THR A 1 100 ? 7.331 -7.516 5.426 1.00 93.75 100 THR A O 1
ATOM 845 N N . GLY A 1 101 ? 7.760 -6.323 7.279 1.00 93.81 101 GLY A N 1
ATOM 846 C CA . GLY A 1 101 ? 9.218 -6.378 7.194 1.00 93.81 101 GLY A CA 1
ATOM 847 C C . GLY A 1 101 ? 9.815 -5.486 6.101 1.00 93.81 101 GLY A C 1
ATOM 848 O O . GLY A 1 101 ? 10.996 -5.628 5.779 1.00 93.81 101 GLY A O 1
ATOM 849 N N . MET A 1 102 ? 9.033 -4.593 5.489 1.00 92.88 102 MET A N 1
ATOM 850 C CA . MET A 1 102 ? 9.527 -3.683 4.452 1.00 92.88 102 MET A CA 1
ATOM 851 C C . MET A 1 102 ? 10.132 -2.425 5.071 1.00 92.88 102 MET A C 1
ATOM 853 O O . MET A 1 102 ? 9.613 -1.898 6.054 1.00 92.88 102 MET A O 1
ATOM 857 N N . SER A 1 103 ? 11.195 -1.893 4.461 1.00 90.12 103 SER A N 1
ATOM 858 C CA . SER A 1 103 ? 11.780 -0.626 4.904 1.00 90.12 103 SER A CA 1
ATOM 859 C C . SER A 1 103 ? 10.746 0.501 4.906 1.00 90.12 103 SER A C 1
ATOM 861 O O . SER A 1 103 ? 10.142 0.834 3.877 1.00 90.12 103 SER A O 1
ATOM 863 N N . VAL A 1 104 ? 10.601 1.143 6.070 1.00 91.12 104 VAL A N 1
ATOM 864 C CA . VAL A 1 104 ? 9.742 2.315 6.218 1.00 91.12 104 VAL A CA 1
ATOM 865 C C . VAL A 1 104 ? 10.144 3.381 5.213 1.00 91.12 104 VAL A C 1
ATOM 867 O O . VAL A 1 104 ? 9.262 3.973 4.604 1.00 91.12 104 VAL A O 1
ATOM 870 N N . GLU A 1 105 ? 11.442 3.599 4.976 1.00 88.88 105 GLU A N 1
ATOM 871 C CA . GLU A 1 105 ? 11.995 4.645 4.104 1.00 88.88 105 GLU A CA 1
ATOM 872 C C . GLU A 1 105 ? 11.435 4.581 2.688 1.00 88.88 105 GLU A C 1
ATOM 874 O O . GLU A 1 105 ? 11.062 5.616 2.138 1.00 88.88 105 GLU A O 1
ATOM 879 N N . LYS A 1 106 ? 11.265 3.366 2.162 1.00 88.44 106 LYS A N 1
ATOM 880 C CA . LYS A 1 106 ? 10.772 3.127 0.806 1.00 88.44 106 LYS A CA 1
ATOM 881 C C . LYS A 1 106 ? 9.247 3.134 0.687 1.00 88.44 106 LYS A C 1
ATOM 883 O O . LYS A 1 106 ? 8.715 2.983 -0.409 1.00 88.44 106 LYS A O 1
ATOM 888 N N . THR A 1 107 ? 8.522 3.320 1.786 1.00 89.38 107 THR A N 1
ATOM 889 C CA . THR A 1 107 ? 7.065 3.475 1.741 1.00 89.38 107 THR A CA 1
ATOM 890 C C . THR A 1 107 ? 6.704 4.935 1.476 1.00 89.38 107 THR A C 1
ATOM 892 O O . THR A 1 107 ? 7.125 5.810 2.231 1.00 89.38 107 THR A O 1
ATOM 895 N N . SER A 1 108 ? 5.907 5.214 0.443 1.00 83.00 108 SER A N 1
ATOM 896 C CA . SER A 1 108 ? 5.521 6.588 0.074 1.00 83.00 108 SER A CA 1
ATOM 897 C C . SER A 1 108 ? 4.135 6.986 0.587 1.00 83.00 108 SER A C 1
ATOM 899 O O . SER A 1 108 ? 3.930 8.122 1.023 1.00 83.00 108 SER A O 1
ATOM 901 N N . VAL A 1 109 ? 3.181 6.051 0.560 1.00 89.62 1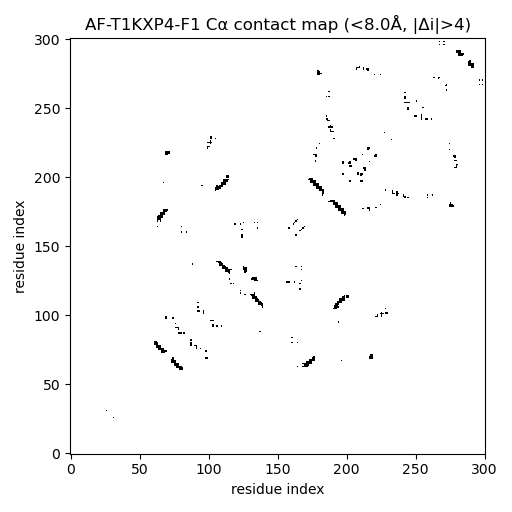09 VAL A N 1
ATOM 902 C CA . VAL A 1 109 ? 1.770 6.317 0.858 1.00 89.62 109 VAL A CA 1
ATOM 903 C C . VAL A 1 109 ? 1.134 5.135 1.589 1.00 89.62 109 VAL A C 1
ATOM 905 O O . VAL A 1 109 ? 1.355 3.978 1.230 1.00 89.62 109 VAL A O 1
ATOM 908 N N . VAL A 1 110 ? 0.278 5.441 2.562 1.00 93.94 110 VAL A N 1
ATOM 909 C CA . VAL A 1 110 ? -0.725 4.527 3.119 1.00 93.94 110 VAL A CA 1
ATOM 910 C C . VAL A 1 110 ? -2.098 5.029 2.687 1.00 93.94 110 VAL A C 1
ATOM 912 O O . VAL A 1 110 ? -2.434 6.183 2.950 1.00 93.94 110 VAL A O 1
ATOM 915 N N . ARG A 1 111 ? -2.885 4.198 2.000 1.00 92.94 111 ARG A N 1
ATOM 916 C CA . ARG A 1 111 ? -4.275 4.512 1.637 1.00 92.94 111 ARG A CA 1
ATOM 917 C C . ARG A 1 111 ? -5.227 3.582 2.362 1.00 92.94 111 ARG A C 1
ATOM 919 O O . ARG A 1 111 ? -5.019 2.376 2.343 1.00 92.94 111 ARG A O 1
ATOM 926 N N . PHE A 1 112 ? -6.284 4.148 2.912 1.00 94.25 112 PHE A N 1
ATOM 927 C CA . PHE A 1 112 ? -7.413 3.445 3.489 1.00 94.25 112 PHE A CA 1
ATOM 928 C C . PHE A 1 112 ? -8.623 3.611 2.581 1.00 94.25 112 PHE A C 1
ATOM 930 O O . PHE A 1 112 ? -8.841 4.691 2.029 1.00 94.25 112 PHE A O 1
ATOM 937 N N . ALA A 1 113 ? -9.402 2.548 2.439 1.00 92.69 113 ALA A N 1
ATOM 938 C CA . ALA A 1 113 ? -10.635 2.523 1.673 1.00 92.69 113 ALA A CA 1
ATOM 939 C C . ALA A 1 113 ? -11.697 1.781 2.484 1.00 92.69 113 ALA A C 1
ATOM 941 O O . ALA A 1 113 ? -11.443 0.664 2.932 1.00 92.69 113 ALA A O 1
ATOM 942 N N . LYS A 1 114 ? -12.868 2.388 2.674 1.00 91.56 114 LYS A N 1
ATOM 943 C CA . LYS A 1 114 ? 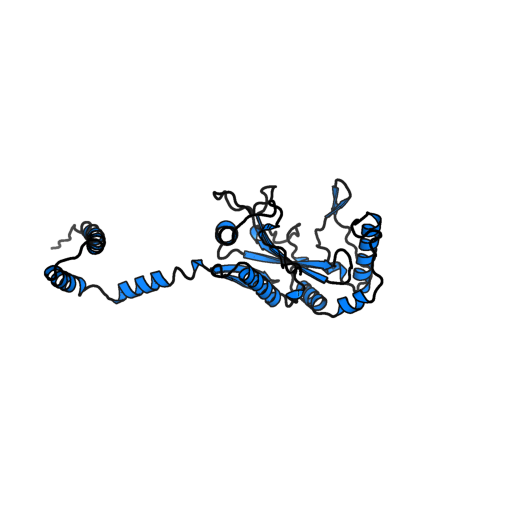-14.008 1.768 3.360 1.00 91.56 114 LYS A CA 1
ATOM 944 C C . LYS A 1 114 ? -15.325 2.134 2.668 1.00 91.56 114 LYS A C 1
ATOM 946 O O . LYS A 1 114 ? -15.326 3.104 1.900 1.00 91.56 114 LYS A O 1
ATOM 951 N N . PRO A 1 115 ? -16.422 1.390 2.900 1.00 89.25 115 PRO A N 1
ATOM 952 C CA . PRO A 1 115 ? -17.724 1.768 2.371 1.00 89.25 115 PRO A CA 1
ATOM 953 C C . PRO A 1 115 ? -18.061 3.216 2.743 1.00 89.25 115 PRO A C 1
ATOM 955 O O . PRO A 1 115 ? -17.593 3.709 3.781 1.00 89.25 115 PRO A O 1
ATOM 958 N N . PRO A 1 116 ? -18.846 3.923 1.916 1.00 83.19 116 PRO A N 1
ATOM 959 C CA . PRO A 1 116 ? -19.330 5.240 2.288 1.00 83.19 116 PRO A CA 1
ATOM 960 C C . PRO A 1 116 ? -20.052 5.111 3.634 1.00 83.19 116 PRO A C 1
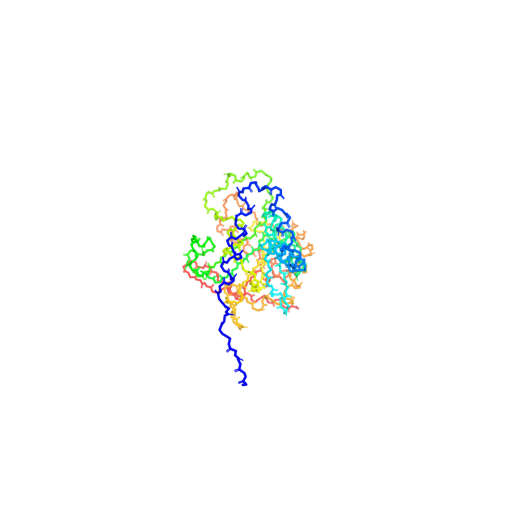ATOM 962 O O . PRO A 1 116 ? -20.938 4.277 3.807 1.00 83.19 116 PRO A O 1
ATOM 965 N N . GLY A 1 117 ? -19.606 5.878 4.630 1.00 70.19 117 GLY A N 1
ATOM 966 C CA . GLY A 1 117 ? -20.322 5.940 5.900 1.00 70.19 117 GLY A CA 1
ATOM 967 C C . GLY A 1 117 ? -21.710 6.544 5.686 1.00 70.19 117 GLY A C 1
ATOM 968 O O . GLY A 1 117 ? -21.886 7.336 4.762 1.00 70.19 117 GLY A O 1
ATOM 969 N N . ASN A 1 118 ? -22.665 6.201 6.555 1.00 58.97 118 ASN A N 1
ATOM 970 C CA . ASN A 1 118 ? -23.988 6.837 6.591 1.00 58.97 118 ASN A CA 1
ATOM 971 C C . ASN A 1 118 ? -23.857 8.367 6.597 1.00 58.97 118 ASN A C 1
ATOM 973 O O . ASN A 1 118 ? -22.881 8.873 7.148 1.00 58.97 118 ASN A O 1
ATOM 977 N N . ASP A 1 119 ? -24.839 9.075 6.033 1.00 56.03 119 ASP A N 1
ATOM 978 C CA . ASP A 1 119 ? -24.890 10.539 5.922 1.00 56.03 119 ASP A CA 1
ATOM 979 C C . ASP A 1 119 ? -24.620 11.246 7.264 1.00 56.03 119 ASP A C 1
ATOM 981 O O . ASP A 1 119 ? -25.525 11.517 8.055 1.00 56.03 119 ASP A O 1
ATOM 985 N N . VAL A 1 120 ? -23.347 11.538 7.545 1.00 60.97 120 VAL A N 1
ATOM 986 C CA . VAL A 1 120 ? -22.931 12.317 8.714 1.00 60.97 120 VAL A CA 1
ATOM 987 C C . VAL A 1 120 ? -22.996 13.793 8.337 1.00 60.97 120 VAL A C 1
ATOM 989 O O . VAL A 1 120 ? -22.506 14.182 7.275 1.00 60.97 120 VAL A O 1
ATOM 992 N N . HIS A 1 121 ? -23.586 14.621 9.200 1.00 53.00 121 HIS A N 1
ATOM 993 C CA . HIS A 1 121 ? -23.525 16.076 9.075 1.00 53.00 121 HIS A CA 1
ATOM 994 C C . HIS A 1 121 ? -22.406 16.640 9.975 1.00 53.00 121 HIS A C 1
ATOM 996 O O . HIS A 1 121 ? -22.390 16.323 11.165 1.00 53.00 121 HIS A O 1
ATOM 1002 N N . PRO A 1 122 ? -21.495 17.490 9.459 1.00 64.50 122 PRO A N 1
ATOM 1003 C CA . PRO A 1 122 ? -21.358 17.895 8.058 1.00 64.50 122 PRO A CA 1
ATOM 1004 C C . PRO A 1 122 ? -20.800 16.763 7.184 1.00 64.50 122 PRO A C 1
ATOM 1006 O O . PRO A 1 122 ? -20.162 15.843 7.700 1.00 64.50 122 PRO A O 1
ATOM 1009 N N . ALA A 1 123 ? -21.036 16.876 5.871 1.00 71.62 123 ALA A N 1
ATOM 1010 C CA . ALA A 1 123 ? -20.726 15.851 4.876 1.00 71.62 123 ALA A CA 1
ATOM 1011 C C . ALA A 1 123 ? -19.327 15.247 5.066 1.00 71.62 123 ALA A C 1
ATOM 1013 O O . ALA A 1 123 ? -18.348 15.961 5.295 1.00 71.62 123 ALA A O 1
ATOM 1014 N N . ASN A 1 124 ? -19.250 13.920 4.961 1.00 72.75 124 ASN A N 1
ATOM 1015 C CA . ASN A 1 124 ? -18.016 13.167 5.130 1.00 72.75 124 ASN A CA 1
ATOM 1016 C C . ASN A 1 124 ? -16.972 13.607 4.073 1.00 72.75 124 ASN A C 1
ATOM 1018 O O . ASN A 1 124 ? -17.159 13.322 2.887 1.00 72.75 124 ASN A O 1
ATOM 1022 N N . PRO A 1 125 ? -15.860 14.258 4.478 1.00 78.75 125 PRO A N 1
ATOM 1023 C CA . PRO A 1 125 ? -14.884 14.822 3.542 1.00 78.75 125 PRO A CA 1
ATOM 1024 C C . PRO A 1 125 ? -14.040 13.753 2.833 1.00 78.75 125 PRO A C 1
ATOM 1026 O O . PRO A 1 125 ? -13.260 14.075 1.938 1.00 78.75 125 PRO A O 1
ATOM 1029 N N . PHE A 1 126 ? -14.179 12.487 3.231 1.00 83.25 126 PHE A N 1
ATOM 1030 C CA . PHE A 1 126 ? -13.464 11.351 2.658 1.00 83.25 126 PHE A CA 1
ATOM 1031 C C . PHE A 1 126 ? -14.239 10.669 1.529 1.00 83.25 126 PHE A C 1
ATOM 1033 O O . PHE A 1 126 ? -13.700 9.752 0.910 1.00 83.25 126 PHE A O 1
ATOM 1040 N N . LEU A 1 127 ? -15.488 11.071 1.268 1.00 82.69 127 LEU A N 1
ATOM 1041 C CA . LEU A 1 127 ? -16.292 10.496 0.194 1.00 82.69 127 LEU A CA 1
ATOM 1042 C C . LEU A 1 127 ? -15.665 10.791 -1.170 1.00 82.69 127 LEU A C 1
ATOM 1044 O O . LEU A 1 127 ? -15.392 11.933 -1.538 1.00 82.69 127 LEU A O 1
ATOM 1048 N N . HIS A 1 128 ? -15.455 9.728 -1.934 1.00 76.38 128 HIS A N 1
ATOM 1049 C CA . HIS A 1 128 ? -15.062 9.796 -3.325 1.00 76.38 128 HIS A CA 1
ATOM 1050 C C . HIS A 1 128 ? -16.165 10.513 -4.132 1.00 76.38 128 HIS A C 1
ATOM 1052 O O . HIS A 1 128 ? -17.342 10.330 -3.822 1.00 76.38 128 HIS A O 1
ATOM 1058 N N . PRO A 1 129 ? -15.847 11.282 -5.195 1.00 72.06 129 PRO A N 1
ATOM 1059 C CA . PRO A 1 129 ? -16.850 12.058 -5.939 1.00 72.06 129 PRO A CA 1
ATOM 1060 C C . PRO A 1 129 ? -18.015 11.244 -6.517 1.00 72.06 129 PRO A C 1
ATOM 1062 O O . PRO A 1 129 ? -19.070 11.798 -6.806 1.00 72.06 129 PRO A O 1
ATOM 1065 N N . ARG A 1 130 ? -17.832 9.932 -6.703 1.00 72.88 130 ARG A N 1
ATOM 1066 C CA . ARG A 1 130 ? -18.889 9.017 -7.165 1.00 72.88 130 ARG A CA 1
ATOM 1067 C C . ARG A 1 130 ? -19.819 8.532 -6.042 1.00 72.88 130 ARG A C 1
ATOM 1069 O O . ARG A 1 130 ? -20.786 7.846 -6.340 1.00 72.88 130 ARG A O 1
ATOM 1076 N N . GLY A 1 131 ? -19.526 8.861 -4.782 1.00 72.00 131 GLY A N 1
ATOM 1077 C CA . GLY A 1 131 ? -20.299 8.467 -3.597 1.00 72.00 131 GLY A CA 1
ATOM 1078 C C . GLY A 1 131 ? -20.183 6.988 -3.212 1.00 72.00 131 GLY A C 1
ATOM 1079 O O . GLY A 1 131 ? -20.832 6.549 -2.272 1.00 72.00 131 GLY A O 1
ATOM 1080 N N . ASP A 1 132 ? -19.356 6.219 -3.918 1.00 80.75 132 ASP A N 1
ATOM 1081 C CA . ASP A 1 132 ? -19.245 4.762 -3.814 1.00 80.75 132 ASP A CA 1
ATOM 1082 C C . ASP A 1 132 ? -18.222 4.286 -2.774 1.00 80.75 132 ASP A C 1
ATOM 1084 O O . ASP A 1 132 ? -18.186 3.105 -2.431 1.00 80.75 132 ASP A O 1
ATOM 1088 N N . LEU A 1 133 ? -17.368 5.185 -2.280 1.00 86.88 133 LEU A N 1
ATOM 1089 C CA . LEU A 1 133 ? -16.234 4.835 -1.432 1.00 86.88 133 LEU A CA 1
ATOM 1090 C C . LEU A 1 133 ? -15.828 6.004 -0.536 1.00 86.88 133 LEU A C 1
ATOM 1092 O O . LEU A 1 133 ? -15.838 7.149 -0.978 1.00 86.88 133 LEU A O 1
ATOM 1096 N N . ALA A 1 134 ? -15.385 5.726 0.689 1.00 89.12 134 ALA A N 1
ATOM 1097 C CA . ALA A 1 134 ? -14.641 6.684 1.499 1.00 89.12 134 ALA A CA 1
ATOM 1098 C C . ALA A 1 134 ? -13.144 6.340 1.484 1.00 89.12 134 ALA A C 1
ATOM 1100 O O . ALA A 1 134 ? -12.762 5.198 1.753 1.00 89.12 134 ALA A O 1
ATOM 1101 N N . THR A 1 135 ? -12.284 7.323 1.204 1.00 89.31 135 THR A N 1
ATOM 1102 C CA . THR A 1 135 ? -10.827 7.132 1.161 1.00 89.31 135 THR A CA 1
ATOM 1103 C C . THR A 1 135 ? -10.076 8.120 2.041 1.00 89.31 135 THR A C 1
ATOM 1105 O O . THR A 1 135 ? -10.324 9.319 1.980 1.00 89.31 135 THR A O 1
ATOM 1108 N N . CYS A 1 136 ? -9.095 7.624 2.792 1.00 90.31 136 CYS A N 1
ATOM 1109 C CA . CYS A 1 136 ? -8.172 8.439 3.581 1.00 90.31 136 CYS A CA 1
ATOM 1110 C C . CYS A 1 136 ? -6.731 8.090 3.199 1.00 90.31 136 CYS A C 1
ATOM 1112 O O . CYS A 1 136 ? -6.408 6.922 2.979 1.00 90.31 136 CYS A O 1
ATOM 1114 N N . SER A 1 137 ? -5.856 9.089 3.076 1.00 90.12 137 SER A N 1
ATOM 1115 C CA . SER A 1 137 ? -4.458 8.873 2.690 1.00 90.12 137 SER A CA 1
ATOM 1116 C C . SER A 1 137 ? -3.494 9.548 3.656 1.00 90.12 137 SER A C 1
ATOM 1118 O O . SER A 1 137 ? -3.642 10.723 3.981 1.00 90.12 137 SER A O 1
ATOM 1120 N N . PHE A 1 138 ? -2.449 8.815 4.027 1.00 89.50 138 PHE A N 1
ATOM 1121 C CA . PHE A 1 138 ? -1.282 9.325 4.730 1.00 89.50 138 PHE A CA 1
ATOM 1122 C C . PHE A 1 138 ? -0.089 9.276 3.779 1.00 89.50 138 PHE A C 1
ATOM 1124 O O . PHE A 1 138 ? 0.328 8.206 3.335 1.00 89.50 138 PHE A O 1
ATOM 1131 N N . VAL A 1 139 ? 0.452 10.443 3.440 1.00 86.38 139 VAL A N 1
ATOM 1132 C CA . VAL A 1 139 ? 1.539 10.588 2.462 1.00 86.38 139 VAL A CA 1
ATOM 1133 C C . VAL A 1 139 ? 2.794 11.045 3.194 1.00 86.38 139 VAL A C 1
ATOM 1135 O O . VAL A 1 139 ? 2.731 11.947 4.038 1.00 86.38 139 VAL A O 1
ATOM 1138 N N . LYS A 1 140 ? 3.944 10.425 2.914 1.00 82.44 140 LYS A N 1
ATOM 1139 C CA . LYS A 1 140 ? 5.223 10.958 3.396 1.00 82.44 140 LYS A CA 1
ATOM 1140 C C . LYS A 1 140 ? 5.500 12.310 2.745 1.00 82.44 140 LYS A C 1
ATOM 1142 O O . LYS A 1 140 ? 5.155 12.484 1.581 1.00 82.44 140 LYS A O 1
ATOM 1147 N N . PRO A 1 141 ? 6.122 13.270 3.449 1.00 69.31 141 PRO A N 1
ATOM 1148 C CA . PRO A 1 141 ? 6.515 14.497 2.780 1.00 69.31 141 PRO A CA 1
ATOM 1149 C C . PRO A 1 141 ? 7.569 14.103 1.740 1.00 69.31 141 PRO A C 1
ATOM 1151 O O . PRO A 1 141 ? 8.513 13.379 2.073 1.00 69.31 141 PRO A O 1
ATOM 1154 N N . TYR A 1 142 ? 7.419 14.542 0.492 1.00 56.69 142 TYR A N 1
ATOM 1155 C CA . TYR A 1 142 ? 8.571 14.548 -0.404 1.00 56.69 142 TYR A CA 1
ATOM 1156 C C . TYR A 1 142 ? 9.652 15.410 0.257 1.00 56.69 142 TYR A C 1
ATOM 1158 O O . TYR A 1 142 ? 9.319 16.356 0.975 1.00 56.69 142 TYR A O 1
ATOM 1166 N N . ARG A 1 143 ? 10.930 15.036 0.117 1.00 49.69 143 ARG A N 1
ATOM 1167 C CA . ARG A 1 143 ? 12.036 15.858 0.621 1.00 49.69 143 ARG A CA 1
ATOM 1168 C C . ARG A 1 143 ? 11.999 17.206 -0.099 1.00 49.69 143 ARG A C 1
ATOM 1170 O O . ARG A 1 143 ? 12.627 17.358 -1.133 1.00 49.69 143 ARG A O 1
ATOM 1177 N N . GLU A 1 144 ? 11.298 18.162 0.481 1.00 43.44 144 GLU A N 1
ATOM 1178 C CA . GLU A 1 144 ? 11.529 19.581 0.290 1.00 43.44 144 GLU A CA 1
ATOM 1179 C C . GLU A 1 144 ? 11.542 20.218 1.680 1.00 43.44 144 GLU A C 1
ATOM 1181 O O . GLU A 1 144 ? 10.550 20.124 2.414 1.00 43.44 144 GLU A O 1
ATOM 1186 N N . PRO A 1 145 ? 12.670 20.813 2.099 1.00 49.94 145 PRO A N 1
ATOM 1187 C CA . PRO A 1 145 ? 12.614 21.821 3.134 1.00 49.94 145 PRO A CA 1
ATOM 1188 C C . PRO A 1 145 ? 11.901 23.045 2.533 1.00 49.94 145 PRO A C 1
ATOM 1190 O O . PRO A 1 145 ? 12.153 23.403 1.391 1.00 49.94 145 PRO A O 1
ATOM 1193 N N . GLU A 1 146 ? 11.025 23.678 3.315 1.00 40.72 146 GLU A N 1
ATOM 1194 C CA . GLU A 1 146 ? 10.453 25.017 3.061 1.00 40.72 146 GLU A CA 1
ATOM 1195 C C . GLU A 1 146 ? 9.161 25.175 2.237 1.00 40.72 146 GLU A C 1
ATOM 1197 O O . GLU A 1 146 ? 8.810 26.309 1.921 1.00 40.72 146 GLU A O 1
ATOM 1202 N N . TYR A 1 147 ? 8.342 24.144 2.001 1.00 41.56 147 TYR A N 1
ATOM 1203 C CA . TYR A 1 147 ? 6.958 24.428 1.576 1.00 41.56 147 TYR A CA 1
ATOM 1204 C C . TYR A 1 147 ? 6.093 24.777 2.794 1.00 41.56 147 TYR A C 1
ATOM 1206 O O . TYR A 1 147 ? 5.708 23.906 3.585 1.00 41.56 147 TYR A O 1
ATOM 1214 N N . ARG A 1 148 ? 5.825 26.074 2.992 1.00 40.81 148 ARG A N 1
ATOM 1215 C CA . ARG A 1 148 ? 4.989 26.558 4.096 1.00 40.81 148 ARG A CA 1
ATOM 1216 C C . ARG A 1 148 ? 3.589 25.942 3.977 1.00 40.81 148 ARG A C 1
ATOM 1218 O O . ARG A 1 148 ? 3.069 25.801 2.870 1.00 40.81 148 ARG A O 1
ATOM 1225 N N . PRO A 1 149 ? 2.905 25.647 5.098 1.00 47.78 149 PRO A N 1
ATOM 1226 C CA . PRO A 1 149 ? 1.513 25.182 5.080 1.00 47.78 149 PRO A CA 1
ATOM 1227 C C . PRO A 1 149 ? 0.551 26.095 4.292 1.00 47.78 149 PRO A C 1
ATOM 1229 O O . PRO A 1 149 ? -0.520 25.649 3.892 1.00 47.78 149 PRO A O 1
ATOM 1232 N N . GLN A 1 150 ? 0.940 27.358 4.083 1.00 45.06 150 GLN A N 1
ATOM 1233 C CA . GLN A 1 150 ? 0.173 28.416 3.424 1.00 45.06 150 GLN A CA 1
ATOM 1234 C C . GLN A 1 150 ? 0.181 28.337 1.888 1.00 45.06 150 GLN A C 1
ATOM 1236 O O . GLN A 1 150 ? -0.725 28.891 1.275 1.00 45.06 150 GLN A O 1
ATOM 1241 N N . ASP A 1 151 ? 1.121 27.607 1.277 1.00 44.56 151 ASP A N 1
ATOM 1242 C CA . ASP A 1 151 ? 1.272 27.554 -0.186 1.00 44.56 151 ASP A CA 1
ATOM 1243 C C . ASP A 1 151 ? 0.584 26.335 -0.822 1.00 44.56 151 ASP A C 1
ATOM 1245 O O . ASP A 1 151 ? 0.633 26.144 -2.037 1.00 44.56 151 ASP A O 1
ATOM 1249 N N . ARG A 1 152 ? -0.095 25.484 -0.032 1.00 47.16 152 ARG A N 1
ATOM 1250 C CA . ARG A 1 152 ? -0.902 24.399 -0.609 1.00 47.16 152 ARG A CA 1
ATOM 1251 C C . ARG A 1 152 ? -2.009 25.013 -1.474 1.00 47.16 152 ARG A C 1
ATOM 1253 O O . ARG A 1 152 ? -2.836 25.747 -0.926 1.00 47.16 152 ARG A O 1
ATOM 1260 N N . PRO A 1 153 ? -2.109 24.663 -2.773 1.00 39.72 153 PRO A N 1
ATOM 1261 C CA . PRO A 1 153 ? -3.265 25.022 -3.578 1.00 39.72 153 PRO A CA 1
ATOM 1262 C C . PRO A 1 153 ? -4.536 24.637 -2.821 1.00 39.72 153 PRO A C 1
ATOM 1264 O O . PRO A 1 153 ? -4.656 23.519 -2.313 1.00 39.72 153 PRO A O 1
ATOM 1267 N N . GLN A 1 154 ? -5.469 25.583 -2.731 1.00 40.09 154 GLN A N 1
ATOM 1268 C CA . GLN A 1 154 ? -6.675 25.582 -1.893 1.00 40.09 154 GLN A CA 1
ATOM 1269 C C . GLN A 1 154 ? -7.671 24.418 -2.160 1.00 40.09 154 GLN A C 1
ATOM 1271 O O . GLN A 1 154 ? -8.794 24.462 -1.667 1.00 40.09 154 GLN A O 1
ATOM 1276 N N . GLY A 1 155 ? -7.288 23.386 -2.923 1.00 39.94 155 GLY A N 1
ATOM 1277 C CA . GLY A 1 155 ? -8.128 22.272 -3.381 1.00 39.94 155 GLY A CA 1
ATOM 1278 C C . GLY A 1 155 ? -7.722 20.866 -2.913 1.00 39.94 155 GLY A C 1
ATOM 1279 O O . GLY A 1 155 ? -8.420 19.909 -3.233 1.00 39.94 155 GLY A O 1
ATOM 1280 N N . CYS A 1 156 ? -6.639 20.691 -2.148 1.00 48.44 156 CYS A N 1
ATOM 1281 C CA . CYS A 1 156 ? -6.253 19.367 -1.639 1.00 48.44 156 CYS A CA 1
ATOM 1282 C C . CYS A 1 156 ? -6.882 19.114 -0.258 1.00 48.44 156 CYS A C 1
ATOM 1284 O O . CYS A 1 156 ? -6.339 19.566 0.746 1.00 48.44 156 CYS A O 1
ATOM 1286 N N . TYR A 1 157 ? -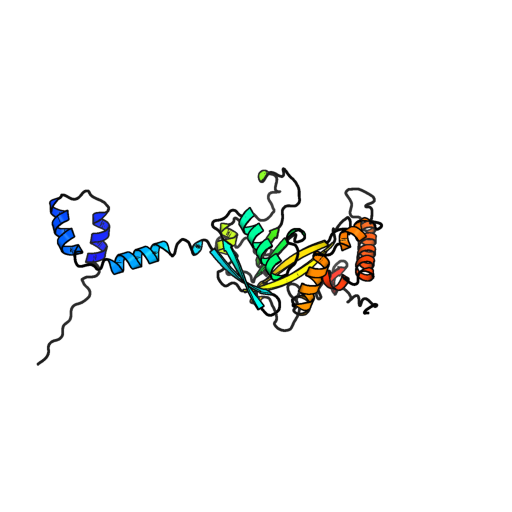8.036 18.434 -0.248 1.00 53.41 157 TYR A N 1
ATOM 1287 C CA . TYR A 1 157 ? -8.769 17.862 0.896 1.00 53.41 157 TYR A CA 1
ATOM 1288 C C . TYR A 1 157 ? -8.474 18.507 2.265 1.00 53.41 157 TYR A C 1
ATOM 1290 O O . TYR A 1 157 ? -7.614 18.050 3.020 1.00 53.41 157 TYR A O 1
ATOM 1298 N N . ARG A 1 158 ? -9.201 19.579 2.600 1.00 59.16 158 ARG A N 1
ATOM 1299 C CA . ARG A 1 158 ? -9.170 20.180 3.942 1.00 59.16 158 ARG A CA 1
ATOM 1300 C C . ARG A 1 158 ? -10.013 19.335 4.904 1.00 59.16 158 ARG A C 1
ATOM 1302 O O . ARG A 1 158 ? -11.175 19.652 5.119 1.00 59.16 158 ARG A O 1
ATOM 1309 N N . TYR A 1 159 ? -9.435 18.270 5.447 1.00 73.06 159 TYR A N 1
ATOM 1310 C CA . TYR A 1 159 ? -9.959 17.584 6.632 1.00 73.06 159 TYR A CA 1
ATOM 1311 C C . TYR A 1 159 ? -8.959 17.710 7.787 1.00 73.06 159 TYR A C 1
ATOM 1313 O O . TYR A 1 159 ? -7.745 17.716 7.559 1.00 73.06 159 TYR A O 1
ATOM 1321 N N . THR A 1 160 ? -9.457 17.864 9.012 1.00 82.06 160 THR A N 1
ATOM 1322 C CA . THR A 1 160 ? -8.631 17.970 10.225 1.00 82.06 160 THR A CA 1
ATOM 1323 C C . THR A 1 160 ? -8.320 16.593 10.820 1.00 82.06 160 THR A C 1
ATOM 1325 O O . THR A 1 160 ? -8.830 15.573 10.354 1.00 82.06 160 THR A O 1
ATOM 1328 N N . ASN A 1 161 ? -7.477 16.534 11.855 1.00 82.50 161 ASN A N 1
ATOM 1329 C CA . ASN A 1 161 ? -7.248 15.283 12.586 1.00 82.50 161 ASN A CA 1
ATOM 1330 C C . ASN A 1 161 ? -8.538 14.770 13.229 1.00 82.50 161 ASN A C 1
ATOM 1332 O O . ASN A 1 161 ? -8.798 13.570 13.202 1.00 82.50 161 ASN A O 1
ATOM 1336 N N . GLU A 1 162 ? -9.359 15.683 13.743 1.00 84.12 162 GLU A N 1
ATOM 1337 C CA . GLU A 1 162 ? -10.669 15.384 14.312 1.00 84.12 162 GLU A CA 1
ATOM 1338 C C . GLU A 1 162 ? -11.604 14.809 13.246 1.00 84.12 162 GLU A C 1
ATOM 1340 O O . GLU A 1 162 ? -12.283 13.825 13.509 1.00 84.12 162 GLU A O 1
ATOM 1345 N N . ASP A 1 163 ? -11.582 15.322 12.009 1.00 85.00 163 ASP A N 1
ATOM 1346 C CA . ASP A 1 163 ? -12.350 14.712 10.917 1.00 85.00 163 ASP A CA 1
ATOM 1347 C C . ASP A 1 163 ? -11.907 13.265 10.651 1.00 85.00 163 ASP A C 1
ATOM 1349 O O . ASP A 1 163 ? -12.749 12.384 10.470 1.00 85.00 163 ASP A O 1
ATOM 1353 N N . ILE A 1 164 ? -10.597 12.994 10.631 1.00 87.69 164 ILE A N 1
ATOM 1354 C CA . ILE A 1 164 ? -10.073 11.636 10.421 1.00 87.69 164 ILE A CA 1
ATOM 1355 C C . ILE A 1 164 ? -10.517 10.715 11.571 1.00 87.69 164 ILE A C 1
ATOM 1357 O O . ILE A 1 164 ? -11.005 9.613 11.307 1.00 87.69 164 ILE A O 1
ATOM 1361 N N . ARG A 1 165 ? -10.386 11.167 12.822 1.00 87.94 165 ARG A N 1
ATOM 1362 C CA . ARG A 1 165 ? -10.803 10.420 14.015 1.00 87.94 165 ARG A CA 1
ATOM 1363 C C . ARG A 1 165 ? -12.304 10.152 14.021 1.00 87.94 165 ARG A C 1
ATOM 1365 O O . ARG A 1 165 ? -12.714 9.009 14.133 1.00 87.94 165 ARG A O 1
ATOM 1372 N N . ASP A 1 166 ? -13.115 11.194 13.879 1.00 85.38 166 ASP A N 1
ATOM 1373 C CA . ASP A 1 166 ? -14.546 11.136 14.184 1.00 85.38 166 ASP A CA 1
ATOM 1374 C C . ASP A 1 166 ? -15.390 10.680 12.985 1.00 85.38 166 ASP A C 1
ATOM 1376 O O . ASP A 1 166 ? -16.500 10.171 13.153 1.00 85.38 166 ASP A O 1
ATOM 1380 N N . LYS A 1 167 ? -14.889 10.863 11.754 1.00 85.75 167 LYS A N 1
ATOM 1381 C CA . LYS A 1 167 ? -15.647 10.574 10.522 1.00 85.75 167 LYS A CA 1
ATOM 1382 C C . LYS A 1 167 ? -15.053 9.431 9.704 1.00 85.75 167 LYS A C 1
ATOM 1384 O O . LYS A 1 167 ? -15.793 8.779 8.957 1.00 85.75 167 LYS A O 1
ATOM 1389 N N . PHE A 1 168 ? -13.750 9.156 9.827 1.00 88.44 168 PHE A N 1
ATOM 1390 C CA . PHE A 1 168 ? -13.106 8.092 9.057 1.00 88.44 168 PHE A CA 1
ATOM 1391 C C . PHE A 1 168 ? -12.840 6.819 9.851 1.00 88.44 168 PHE A C 1
ATOM 1393 O O . PHE A 1 168 ? -13.276 5.766 9.398 1.00 88.44 168 PHE A O 1
ATOM 1400 N N . PHE A 1 169 ? -12.152 6.862 10.984 1.00 90.62 169 PHE A N 1
ATOM 1401 C CA . PHE A 1 169 ? -11.868 5.635 11.730 1.00 90.62 169 PHE A CA 1
ATOM 1402 C C . PHE A 1 169 ? -12.923 5.367 12.794 1.00 90.62 169 PHE A C 1
ATOM 1404 O O . PHE A 1 169 ? -13.437 6.279 13.430 1.00 90.62 169 PHE A O 1
ATOM 1411 N N . ARG A 1 170 ? -13.262 4.097 12.982 1.00 89.75 170 ARG A N 1
ATOM 1412 C CA . ARG A 1 170 ? -14.010 3.628 14.144 1.00 89.75 170 ARG A CA 1
ATOM 1413 C C . ARG A 1 170 ? -13.192 2.566 14.847 1.00 89.75 170 ARG A C 1
ATOM 1415 O O . ARG A 1 170 ? -12.454 1.809 14.213 1.00 89.75 170 ARG A O 1
ATOM 1422 N N . ASP A 1 171 ? -13.326 2.527 16.163 1.00 91.38 171 ASP A N 1
ATOM 1423 C CA . ASP A 1 171 ? -12.669 1.495 16.947 1.00 91.38 171 ASP A CA 1
ATOM 1424 C C . ASP A 1 171 ? -13.187 0.112 16.532 1.00 91.38 171 ASP A C 1
ATOM 1426 O O . ASP A 1 171 ? -14.391 -0.097 16.363 1.00 91.38 171 ASP A O 1
ATOM 1430 N N . GLY A 1 172 ? -12.257 -0.808 16.286 1.00 90.50 172 GLY A N 1
ATOM 1431 C CA . GLY A 1 172 ? -12.553 -2.138 15.769 1.00 90.50 172 GLY A CA 1
ATOM 1432 C C . GLY A 1 172 ? -12.749 -2.238 14.252 1.00 90.50 172 GLY A C 1
ATOM 1433 O O . GLY A 1 172 ? -12.997 -3.352 13.783 1.00 90.50 172 GLY A O 1
ATOM 1434 N N . ASP A 1 173 ? -12.602 -1.151 13.477 1.00 93.94 173 ASP A N 1
ATOM 1435 C CA . ASP A 1 173 ? -12.622 -1.224 12.007 1.00 93.94 173 ASP A CA 1
ATOM 1436 C C . ASP A 1 173 ? -11.621 -2.285 11.516 1.00 93.94 173 ASP A C 1
ATOM 1438 O O . ASP A 1 173 ? -10.462 -2.328 11.946 1.00 93.94 173 ASP A O 1
ATOM 1442 N N . CYS A 1 174 ? -12.069 -3.143 10.599 1.00 95.81 174 CYS A N 1
ATOM 1443 C CA . CYS A 1 174 ? -11.291 -4.269 10.097 1.00 95.81 174 CYS A CA 1
ATOM 1444 C C . CYS A 1 174 ? -10.894 -4.039 8.639 1.00 95.81 174 CYS A C 1
ATOM 1446 O O . CYS A 1 174 ? -11.741 -3.935 7.751 1.00 95.81 174 CYS A O 1
ATOM 1448 N N . PHE A 1 175 ? -9.592 -4.009 8.379 1.00 96.44 175 PHE A N 1
ATOM 1449 C CA . PHE A 1 175 ? -9.025 -3.825 7.050 1.00 96.44 175 PHE A CA 1
ATOM 1450 C C . PHE A 1 175 ? -8.168 -5.018 6.655 1.00 96.44 175 PHE A C 1
ATOM 1452 O O . PHE A 1 175 ? -7.431 -5.546 7.479 1.00 96.44 175 PHE A O 1
ATOM 1459 N N . ALA A 1 176 ? -8.160 -5.383 5.380 1.00 95.44 176 ALA A N 1
ATOM 1460 C CA . ALA A 1 176 ? -7.137 -6.255 4.827 1.00 95.44 176 ALA A CA 1
ATOM 1461 C C . ALA A 1 176 ? -6.038 -5.452 4.133 1.00 95.44 176 ALA A C 1
ATOM 1463 O O . ALA A 1 176 ? -6.290 -4.460 3.438 1.00 95.44 176 ALA A O 1
ATOM 1464 N N . LEU A 1 177 ? -4.797 -5.896 4.326 1.00 94.88 177 LEU A N 1
ATOM 1465 C CA . LEU A 1 177 ? -3.623 -5.273 3.744 1.00 94.88 177 LEU A CA 1
ATOM 1466 C C . LEU A 1 177 ? -3.394 -5.766 2.315 1.00 94.88 177 LEU A C 1
ATOM 1468 O O . LEU A 1 177 ? -3.277 -6.960 2.041 1.00 94.88 177 LEU A O 1
ATOM 1472 N N . ASN A 1 178 ? -3.235 -4.819 1.405 1.00 91.12 178 ASN A N 1
ATOM 1473 C CA . ASN A 1 178 ? -2.674 -5.029 0.084 1.00 91.12 178 ASN A CA 1
ATOM 1474 C C . ASN A 1 178 ? -1.499 -4.070 -0.127 1.00 91.12 178 ASN A C 1
ATOM 1476 O O . ASN A 1 178 ? -1.412 -2.998 0.479 1.00 91.12 178 ASN A O 1
ATOM 1480 N N . THR A 1 179 ? -0.583 -4.452 -1.001 1.00 89.94 179 THR A N 1
ATOM 1481 C CA . THR A 1 179 ? 0.643 -3.711 -1.290 1.00 89.94 179 THR A CA 1
ATOM 1482 C C . THR A 1 179 ? 0.816 -3.561 -2.788 1.00 89.94 179 THR A C 1
ATOM 1484 O O . THR A 1 179 ? 0.439 -4.415 -3.589 1.00 89.94 179 THR A O 1
ATOM 1487 N N . THR A 1 180 ? 1.409 -2.452 -3.212 1.00 85.25 180 THR A N 1
ATOM 1488 C CA . THR A 1 180 ? 1.785 -2.265 -4.617 1.00 85.25 180 THR A CA 1
ATOM 1489 C C . THR A 1 180 ? 3.157 -1.625 -4.684 1.00 85.25 180 THR A C 1
ATOM 1491 O O . THR A 1 180 ? 3.392 -0.610 -4.026 1.00 85.25 180 THR A O 1
ATOM 1494 N N . MET A 1 181 ? 4.060 -2.232 -5.457 1.00 88.31 181 MET A N 1
ATOM 1495 C CA . MET A 1 181 ? 5.373 -1.658 -5.731 1.00 88.31 181 MET A CA 1
ATOM 1496 C C . MET A 1 181 ? 5.311 -0.726 -6.937 1.00 88.31 181 MET A C 1
ATOM 1498 O O . MET A 1 181 ? 4.560 -0.949 -7.887 1.00 88.31 181 MET A O 1
ATOM 1502 N N . PHE A 1 182 ? 6.125 0.319 -6.892 1.00 86.75 182 PHE A N 1
ATOM 1503 C CA . PHE A 1 182 ? 6.276 1.311 -7.943 1.00 86.75 182 PHE A CA 1
ATOM 1504 C C . PHE A 1 182 ? 7.754 1.621 -8.134 1.00 86.75 182 PHE A C 1
ATOM 1506 O O . PHE A 1 182 ? 8.539 1.528 -7.192 1.00 86.75 182 PHE A O 1
ATOM 1513 N N . MET A 1 183 ? 8.124 1.995 -9.352 1.00 86.75 183 MET A N 1
ATOM 1514 C CA . MET A 1 183 ? 9.430 2.583 -9.639 1.00 86.75 183 MET A CA 1
ATOM 1515 C C . MET A 1 183 ? 9.281 4.101 -9.721 1.00 86.75 183 MET A C 1
ATOM 1517 O O . MET A 1 183 ? 8.175 4.599 -9.958 1.00 86.75 183 MET A O 1
ATOM 1521 N N . ASN A 1 184 ? 10.376 4.837 -9.553 1.00 84.88 184 ASN A N 1
ATOM 1522 C CA . ASN A 1 184 ? 10.388 6.268 -9.836 1.00 84.88 184 ASN A CA 1
ATOM 1523 C C . ASN A 1 184 ? 9.889 6.544 -11.264 1.00 84.88 184 ASN A C 1
ATOM 1525 O O . ASN A 1 184 ? 10.372 5.946 -12.227 1.00 84.88 184 ASN A O 1
ATOM 1529 N N . MET A 1 185 ? 8.918 7.453 -11.382 1.00 77.06 185 MET A N 1
ATOM 1530 C CA . MET A 1 185 ? 8.239 7.769 -12.644 1.00 77.06 185 MET A CA 1
ATOM 1531 C C . MET A 1 185 ? 9.144 8.426 -13.687 1.00 77.06 185 MET A C 1
ATOM 1533 O O . MET A 1 185 ? 8.777 8.464 -14.852 1.00 77.06 185 MET A O 1
ATOM 1537 N N . VAL A 1 186 ? 10.316 8.921 -13.294 1.00 78.06 186 VAL A N 1
ATOM 1538 C CA . VAL A 1 186 ? 11.263 9.573 -14.201 1.00 78.06 186 VAL A CA 1
ATOM 1539 C C . VAL A 1 186 ? 12.490 8.692 -14.408 1.00 78.06 186 VAL A C 1
ATOM 1541 O O . VAL A 1 186 ? 12.840 8.373 -15.538 1.00 78.06 186 VAL A O 1
ATOM 1544 N N . THR A 1 187 ? 13.137 8.265 -13.323 1.00 82.12 187 THR A N 1
ATOM 1545 C CA . THR A 1 187 ? 14.481 7.669 -13.389 1.00 82.12 187 THR A CA 1
ATOM 1546 C C . THR A 1 187 ? 14.510 6.147 -13.447 1.00 82.12 187 THR A C 1
ATOM 1548 O O . THR A 1 187 ? 15.525 5.602 -13.868 1.00 82.12 187 THR A O 1
ATOM 1551 N N . LEU A 1 188 ? 13.442 5.456 -13.020 1.00 86.88 188 LEU A N 1
ATOM 1552 C CA . LEU A 1 188 ? 13.401 3.987 -12.903 1.00 86.88 188 LEU A CA 1
ATOM 1553 C C . LEU A 1 188 ? 14.527 3.376 -12.039 1.00 86.88 188 LEU A C 1
ATOM 1555 O O . LEU A 1 188 ? 14.820 2.192 -12.151 1.00 86.88 188 LEU A O 1
ATOM 1559 N N . ASP A 1 189 ? 15.151 4.152 -11.155 1.00 88.25 189 ASP A N 1
ATOM 1560 C CA . ASP A 1 189 ? 16.328 3.727 -10.377 1.00 88.25 189 ASP A CA 1
ATOM 1561 C C . ASP A 1 189 ? 16.028 3.413 -8.904 1.00 88.25 189 ASP A C 1
ATOM 1563 O O . ASP A 1 189 ? 16.885 2.923 -8.168 1.00 88.25 189 ASP A O 1
ATOM 1567 N N . THR A 1 190 ? 14.807 3.702 -8.464 1.00 88.81 190 THR A N 1
ATOM 1568 C CA . THR A 1 190 ? 14.374 3.580 -7.073 1.00 88.81 190 THR A CA 1
ATOM 1569 C C . THR A 1 190 ? 13.011 2.913 -6.986 1.00 88.81 190 THR A C 1
ATOM 1571 O O . THR A 1 190 ? 12.149 3.105 -7.851 1.00 88.81 190 THR A O 1
ATOM 1574 N N . PHE A 1 191 ? 12.824 2.109 -5.938 1.00 90.62 191 PHE A N 1
ATOM 1575 C CA . PHE A 1 191 ? 11.585 1.404 -5.658 1.00 90.62 191 PHE A CA 1
ATOM 1576 C C . PHE A 1 191 ? 10.844 2.031 -4.488 1.00 90.62 191 PHE A C 1
ATOM 1578 O O . PHE A 1 191 ? 11.416 2.402 -3.461 1.00 90.62 191 PHE A O 1
ATOM 1585 N N . HIS A 1 192 ? 9.526 2.056 -4.619 1.00 90.06 192 HIS A N 1
ATOM 1586 C CA . HIS A 1 192 ? 8.616 2.487 -3.581 1.00 90.06 192 HIS A CA 1
ATOM 1587 C C . HIS A 1 192 ? 7.540 1.440 -3.362 1.00 90.06 192 HIS A C 1
ATOM 1589 O O . HIS A 1 192 ? 7.126 0.753 -4.295 1.00 90.06 192 HIS A O 1
ATOM 1595 N N . VAL A 1 193 ? 7.048 1.354 -2.132 1.00 90.94 193 VAL A N 1
ATOM 1596 C CA . VAL A 1 193 ? 5.851 0.582 -1.815 1.00 90.94 193 VAL A CA 1
ATOM 1597 C C . VAL A 1 193 ? 4.744 1.505 -1.341 1.00 90.94 193 VAL A C 1
ATOM 1599 O O . VAL A 1 193 ? 4.961 2.492 -0.634 1.00 90.94 193 VAL A O 1
ATOM 1602 N N . GLN A 1 194 ? 3.536 1.166 -1.751 1.00 90.62 194 GLN A N 1
ATOM 1603 C CA . GLN A 1 194 ? 2.322 1.734 -1.219 1.00 90.62 194 GLN A CA 1
ATOM 1604 C C . GLN A 1 194 ? 1.570 0.664 -0.434 1.00 90.62 194 GLN A C 1
ATOM 1606 O O . GLN A 1 194 ? 1.301 -0.415 -0.968 1.00 90.62 194 GLN A O 1
ATOM 1611 N N . TYR A 1 195 ? 1.151 1.005 0.784 1.00 93.81 195 TYR A N 1
ATOM 1612 C CA . TYR A 1 195 ? 0.170 0.220 1.526 1.00 93.81 195 TYR A CA 1
ATOM 1613 C C . TYR A 1 195 ? -1.245 0.656 1.151 1.00 93.81 195 TYR A C 1
ATOM 1615 O O . TYR A 1 195 ? -1.548 1.850 1.046 1.00 93.81 195 TYR A O 1
ATOM 1623 N N . ARG A 1 196 ? -2.121 -0.323 0.948 1.00 92.62 196 ARG A N 1
ATOM 1624 C CA . ARG A 1 196 ? -3.548 -0.129 0.724 1.00 92.62 196 ARG A CA 1
ATOM 1625 C C . ARG A 1 196 ? -4.315 -1.012 1.701 1.00 92.62 196 ARG A C 1
ATOM 1627 O O . ARG A 1 196 ? -4.268 -2.229 1.588 1.00 92.62 196 ARG A O 1
ATOM 1634 N N . LEU A 1 197 ? -5.000 -0.390 2.646 1.00 95.81 197 LEU A N 1
ATOM 1635 C CA . LEU A 1 197 ? -5.850 -1.040 3.628 1.00 95.81 197 LEU A CA 1
ATOM 1636 C C . LEU A 1 197 ? -7.295 -0.914 3.152 1.00 95.81 197 LEU A C 1
ATOM 1638 O O . LEU A 1 197 ? -7.814 0.194 3.011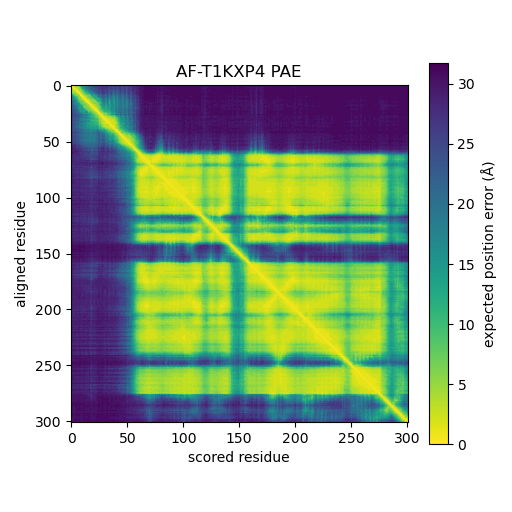 1.00 95.81 197 LEU A O 1
ATOM 1642 N N . VAL A 1 198 ? -7.917 -2.044 2.837 1.00 94.56 198 VAL A N 1
ATOM 1643 C CA . VAL A 1 198 ? -9.277 -2.108 2.290 1.00 94.56 198 VAL A CA 1
ATOM 1644 C C . VAL A 1 198 ? -10.178 -2.722 3.348 1.00 94.56 198 VAL A C 1
ATOM 1646 O O . VAL A 1 198 ? -9.861 -3.790 3.857 1.00 94.56 198 VAL A O 1
ATOM 1649 N N . HIS A 1 199 ? -11.255 -2.036 3.717 1.00 95.44 199 HIS A N 1
ATOM 1650 C CA . HIS A 1 199 ? -12.196 -2.533 4.715 1.00 95.44 199 HIS A CA 1
ATOM 1651 C C . HIS A 1 199 ? -12.801 -3.861 4.253 1.00 95.44 199 HIS A C 1
ATOM 1653 O O . HIS A 1 199 ? -13.081 -4.009 3.061 1.00 95.44 199 HIS A O 1
ATOM 1659 N N . LEU A 1 200 ? -13.005 -4.805 5.174 1.00 93.38 200 LEU A N 1
ATOM 1660 C CA . LEU A 1 200 ? -13.459 -6.160 4.832 1.00 93.38 200 LEU A CA 1
ATOM 1661 C C . LEU A 1 200 ? -14.785 -6.167 4.054 1.00 93.38 200 LEU A C 1
ATOM 1663 O O . LEU A 1 200 ? -14.914 -6.928 3.106 1.00 93.38 200 LEU A O 1
ATOM 1667 N N . ASP A 1 201 ? -15.706 -5.248 4.353 1.00 92.62 201 ASP A N 1
ATOM 1668 C CA . ASP A 1 201 ? -16.980 -5.091 3.622 1.00 92.62 201 ASP A CA 1
ATOM 1669 C C . ASP A 1 201 ? -16.832 -4.799 2.114 1.00 92.62 201 ASP A C 1
ATOM 1671 O O . ASP A 1 201 ? -17.797 -4.901 1.363 1.00 92.62 201 ASP A O 1
ATOM 1675 N N . LEU A 1 202 ? -15.646 -4.381 1.657 1.00 91.19 202 LEU A N 1
ATOM 1676 C CA . LEU A 1 202 ? -15.352 -4.125 0.240 1.00 91.19 202 LEU A CA 1
ATOM 1677 C C . LEU A 1 202 ? -14.625 -5.293 -0.441 1.00 91.19 202 LEU A C 1
ATOM 1679 O O . LEU A 1 202 ? -14.191 -5.166 -1.593 1.00 91.19 202 LEU A O 1
ATOM 1683 N N . ILE A 1 203 ? -14.407 -6.390 0.279 1.00 90.44 203 ILE A N 1
ATOM 1684 C CA . ILE A 1 203 ? -13.618 -7.528 -0.172 1.00 90.44 203 ILE A CA 1
ATOM 1685 C C . ILE A 1 203 ? -14.555 -8.703 -0.391 1.00 90.44 203 ILE A C 1
ATOM 1687 O O . ILE A 1 203 ? -15.255 -9.136 0.517 1.00 90.44 203 ILE A O 1
ATOM 1691 N N . ASP A 1 204 ? -14.525 -9.232 -1.608 1.00 88.25 204 ASP A N 1
ATOM 1692 C CA . ASP A 1 204 ? -15.123 -10.528 -1.889 1.00 88.25 204 ASP A CA 1
ATOM 1693 C C . ASP A 1 204 ? -14.204 -11.629 -1.342 1.00 88.25 204 ASP A C 1
ATOM 1695 O O . ASP A 1 204 ? -12.979 -11.548 -1.482 1.00 88.25 204 ASP A O 1
ATOM 1699 N N . GLU A 1 205 ? -14.766 -12.655 -0.705 1.00 84.88 205 GLU A N 1
ATOM 1700 C CA . GLU A 1 205 ? -13.989 -13.754 -0.113 1.00 84.88 205 GLU A CA 1
ATOM 1701 C C . GLU A 1 205 ? -13.217 -14.572 -1.159 1.00 84.88 205 GLU A C 1
ATOM 1703 O O . GLU A 1 205 ? -12.211 -15.205 -0.837 1.00 84.88 205 GLU A O 1
ATOM 1708 N N . THR A 1 206 ? -13.664 -14.551 -2.415 1.00 82.50 206 THR A N 1
ATOM 1709 C CA . THR A 1 206 ? -13.168 -15.428 -3.481 1.00 82.50 206 THR A CA 1
ATOM 1710 C C . THR A 1 206 ? -12.631 -14.668 -4.689 1.00 82.50 206 THR A C 1
ATOM 1712 O O . THR A 1 206 ? -11.664 -15.109 -5.317 1.00 82.50 206 THR A O 1
ATOM 1715 N N . GLU A 1 207 ? -13.209 -13.513 -5.007 1.00 82.38 207 GLU A N 1
ATOM 1716 C CA . GLU A 1 207 ? -12.893 -12.760 -6.212 1.00 82.38 207 GLU A CA 1
ATOM 1717 C C . GLU A 1 207 ? -11.906 -11.617 -5.955 1.00 82.38 207 GLU A C 1
ATOM 1719 O O . GLU A 1 207 ? -11.881 -10.962 -4.912 1.00 82.38 207 GLU A O 1
ATOM 1724 N N . CYS A 1 208 ? -11.074 -11.338 -6.958 1.00 83.81 208 CYS A N 1
ATOM 1725 C CA . CYS A 1 208 ? -10.237 -10.146 -6.956 1.00 83.81 208 CYS A CA 1
ATOM 1726 C C . CYS A 1 208 ? -10.993 -8.971 -7.577 1.00 83.81 208 CYS A C 1
ATOM 1728 O O . CYS A 1 208 ? -11.592 -9.092 -8.644 1.00 83.81 208 CYS A O 1
ATOM 1730 N N . ASN A 1 209 ? -10.883 -7.799 -6.958 1.00 81.38 209 ASN A N 1
ATOM 1731 C CA . ASN A 1 209 ? -11.450 -6.558 -7.465 1.00 81.38 209 ASN A CA 1
ATOM 1732 C C . ASN A 1 209 ? -10.367 -5.472 -7.627 1.00 81.38 209 ASN A C 1
ATOM 1734 O O . ASN A 1 209 ? -9.169 -5.686 -7.425 1.00 81.38 209 ASN A O 1
ATOM 1738 N N . ARG A 1 210 ? -10.776 -4.265 -8.036 1.00 78.00 210 ARG A N 1
ATOM 1739 C CA . ARG A 1 210 ? -9.849 -3.137 -8.263 1.00 78.00 210 ARG A CA 1
ATOM 1740 C C . ARG A 1 210 ? -9.126 -2.665 -6.992 1.00 78.00 210 ARG A C 1
ATOM 1742 O O . ARG A 1 210 ? -8.073 -2.025 -7.089 1.00 78.00 210 ARG A O 1
ATOM 1749 N N . LEU A 1 211 ? -9.690 -2.937 -5.818 1.00 80.88 211 LEU A N 1
ATOM 1750 C CA . LEU A 1 211 ? -9.163 -2.521 -4.523 1.00 80.88 211 LEU A CA 1
ATOM 1751 C C . LEU A 1 211 ? -8.289 -3.612 -3.893 1.00 80.88 211 LEU A C 1
ATOM 1753 O O . LEU A 1 211 ? -7.218 -3.281 -3.374 1.00 80.88 211 LEU A O 1
ATOM 1757 N N . PHE A 1 212 ? -8.698 -4.880 -3.990 1.00 87.56 2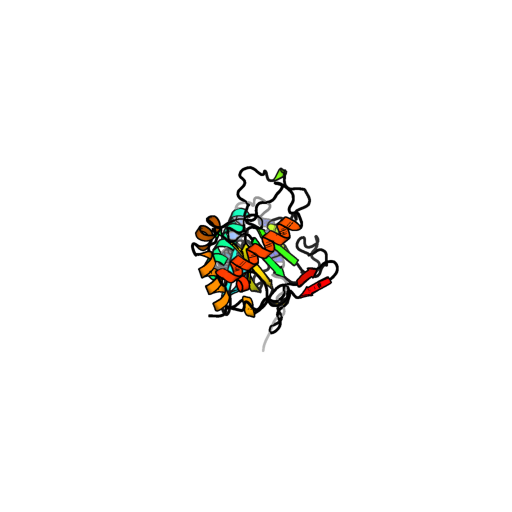12 PHE A N 1
ATOM 1758 C CA . PHE A 1 212 ? -8.109 -5.998 -3.257 1.00 87.56 212 PHE A CA 1
ATOM 1759 C C . PHE A 1 212 ? -8.032 -7.296 -4.079 1.00 87.56 212 PHE A C 1
ATOM 1761 O O . PHE A 1 212 ? -8.896 -7.570 -4.908 1.00 87.56 212 PHE A O 1
ATOM 1768 N N . CYS A 1 213 ? -6.990 -8.103 -3.845 1.00 86.62 213 CYS A N 1
ATOM 1769 C CA . CYS A 1 213 ? -6.851 -9.430 -4.442 1.00 86.62 213 CYS A CA 1
ATO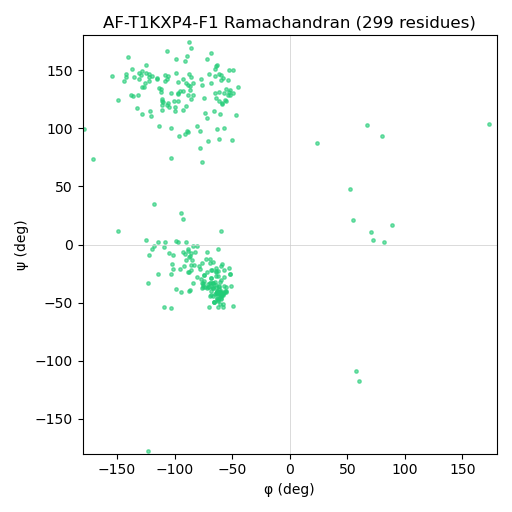M 1770 C C . CYS A 1 213 ? -6.089 -10.383 -3.513 1.00 86.62 213 CYS A C 1
ATOM 1772 O O . CYS A 1 213 ? -4.933 -10.133 -3.165 1.00 86.62 213 CYS A O 1
ATOM 1774 N N . HIS A 1 214 ? -6.700 -11.522 -3.182 1.00 85.38 214 HIS A N 1
ATOM 1775 C CA . HIS A 1 214 ? -6.111 -12.534 -2.293 1.00 85.38 214 HIS A CA 1
ATOM 1776 C C . HIS A 1 214 ? -4.779 -13.099 -2.819 1.00 85.38 214 HIS A C 1
ATOM 1778 O O . HIS A 1 214 ? -3.867 -13.408 -2.050 1.00 85.38 214 HIS A O 1
ATOM 1784 N N . HIS A 1 215 ? -4.600 -13.155 -4.144 1.00 83.75 215 HIS A N 1
ATOM 1785 C CA . HIS A 1 215 ? -3.359 -13.636 -4.765 1.00 83.75 215 HIS A CA 1
ATOM 1786 C C . HIS A 1 215 ? -2.142 -12.717 -4.543 1.00 83.75 215 HIS A C 1
ATOM 1788 O O . HIS A 1 215 ? -1.010 -13.195 -4.631 1.00 83.75 215 HIS A O 1
ATOM 1794 N N . THR A 1 216 ? -2.345 -11.427 -4.245 1.00 84.56 216 THR A N 1
ATOM 1795 C CA . THR A 1 216 ? -1.261 -10.476 -3.906 1.00 84.56 216 THR A CA 1
ATOM 1796 C C . THR A 1 216 ? -1.138 -10.214 -2.416 1.00 84.56 216 THR A C 1
ATOM 1798 O O . THR A 1 216 ? -0.081 -9.804 -1.954 1.00 84.56 216 THR A O 1
ATOM 1801 N N . SER A 1 217 ? -2.196 -10.465 -1.651 1.00 86.44 217 SER A N 1
ATOM 1802 C CA . SER A 1 217 ? -2.272 -10.140 -0.224 1.00 86.44 217 SER A CA 1
ATOM 1803 C C . SER A 1 217 ? -1.890 -11.303 0.702 1.00 86.44 217 SER A C 1
ATOM 1805 O O . SER A 1 217 ? -2.343 -11.362 1.840 1.00 86.44 217 SER A O 1
ATOM 1807 N N . ASN A 1 218 ? -1.038 -12.227 0.245 1.00 88.62 218 ASN A N 1
ATOM 1808 C CA . ASN A 1 218 ? -0.580 -13.376 1.036 1.00 88.62 218 ASN A CA 1
ATOM 1809 C C . ASN A 1 218 ? 0.876 -13.243 1.512 1.00 88.62 218 ASN A C 1
ATOM 1811 O O . ASN A 1 218 ? 1.671 -12.440 1.009 1.00 88.62 218 ASN A O 1
ATOM 1815 N N . LYS A 1 219 ? 1.247 -14.116 2.454 1.00 91.44 219 LYS A N 1
ATOM 1816 C CA . LYS A 1 219 ? 2.540 -14.073 3.146 1.00 91.44 219 LYS A CA 1
ATOM 1817 C C . LYS A 1 219 ? 3.722 -14.266 2.209 1.00 91.44 219 LYS A C 1
ATOM 1819 O O . LYS A 1 219 ? 4.740 -13.587 2.359 1.00 91.44 219 LYS A O 1
ATOM 1824 N N . ALA A 1 220 ? 3.609 -15.181 1.247 1.00 90.81 220 ALA A N 1
ATOM 1825 C CA . ALA A 1 220 ? 4.682 -15.450 0.294 1.00 90.81 220 ALA A CA 1
ATOM 1826 C C . ALA A 1 220 ? 4.969 -14.214 -0.568 1.00 90.81 220 ALA A C 1
ATOM 1828 O O . ALA A 1 220 ? 6.130 -13.848 -0.759 1.00 90.81 220 ALA A O 1
ATOM 1829 N N . TYR A 1 221 ? 3.915 -13.535 -1.021 1.00 90.38 221 TYR A N 1
ATOM 1830 C CA . TYR A 1 221 ? 4.024 -12.320 -1.815 1.00 90.38 221 TYR A CA 1
ATOM 1831 C C . TYR A 1 221 ? 4.640 -11.163 -1.014 1.00 90.38 221 TYR A C 1
ATOM 1833 O O . TYR A 1 221 ? 5.636 -10.583 -1.452 1.00 90.38 221 TYR A O 1
ATOM 1841 N N . LEU A 1 222 ? 4.142 -10.894 0.201 1.00 91.88 222 LEU A N 1
ATOM 1842 C CA . LEU A 1 222 ? 4.704 -9.867 1.091 1.00 91.88 222 LEU A CA 1
ATOM 1843 C C . LEU A 1 222 ? 6.177 -10.136 1.435 1.00 91.88 222 LEU A C 1
ATOM 1845 O O . LEU A 1 222 ? 7.000 -9.226 1.375 1.00 91.88 222 LEU A O 1
ATOM 1849 N N . THR A 1 223 ? 6.537 -11.393 1.718 1.00 93.56 223 THR A N 1
ATOM 1850 C CA . THR A 1 223 ? 7.926 -11.791 2.019 1.00 93.56 223 THR A CA 1
ATOM 1851 C C . THR A 1 223 ? 8.860 -11.498 0.844 1.00 93.56 223 THR A C 1
ATOM 1853 O O . THR A 1 223 ? 9.983 -11.022 1.029 1.00 93.56 223 THR A O 1
ATOM 1856 N N . LYS A 1 224 ? 8.412 -11.767 -0.389 1.00 92.88 224 LYS A N 1
ATOM 1857 C CA . LYS A 1 224 ? 9.197 -11.475 -1.595 1.00 92.88 224 LYS A CA 1
ATOM 1858 C C . LYS A 1 224 ? 9.343 -9.976 -1.823 1.00 92.88 224 LYS A C 1
ATOM 1860 O O . LYS A 1 224 ? 10.457 -9.532 -2.092 1.00 92.88 224 LYS A O 1
ATOM 1865 N N . GLN A 1 225 ? 8.273 -9.202 -1.649 1.00 93.06 225 GLN A N 1
ATOM 1866 C CA . GLN A 1 225 ? 8.349 -7.745 -1.723 1.00 93.06 225 GLN A CA 1
ATOM 1867 C C . GLN A 1 225 ? 9.319 -7.187 -0.678 1.00 93.06 225 GLN A C 1
ATOM 1869 O O . GLN A 1 225 ? 10.213 -6.433 -1.043 1.00 93.06 225 GLN A O 1
ATOM 1874 N N . ALA A 1 226 ? 9.243 -7.623 0.581 1.00 94.25 226 ALA A N 1
ATOM 1875 C CA . ALA A 1 226 ? 10.187 -7.208 1.620 1.00 94.25 226 ALA A CA 1
ATOM 1876 C C . ALA A 1 226 ? 11.643 -7.523 1.247 1.00 94.25 226 ALA A C 1
ATOM 1878 O O . ALA A 1 226 ? 12.513 -6.664 1.389 1.00 94.25 226 ALA A O 1
ATOM 1879 N N . LYS A 1 227 ? 11.910 -8.707 0.675 1.00 94.94 227 LYS A N 1
ATOM 1880 C CA . LYS A 1 227 ? 13.246 -9.060 0.173 1.00 94.94 227 LYS A CA 1
ATOM 1881 C C . LYS A 1 227 ? 13.728 -8.097 -0.918 1.00 94.94 227 LYS A C 1
ATOM 1883 O O . LYS A 1 227 ? 14.881 -7.685 -0.875 1.00 94.94 227 LYS A O 1
ATOM 1888 N N . ILE A 1 228 ? 12.871 -7.737 -1.877 1.00 92.88 228 ILE A N 1
ATOM 1889 C CA . ILE A 1 228 ? 13.217 -6.783 -2.945 1.00 92.88 228 ILE A CA 1
ATOM 1890 C C . ILE A 1 228 ? 13.465 -5.395 -2.346 1.00 92.88 228 ILE A C 1
ATOM 1892 O O . ILE A 1 228 ? 14.508 -4.794 -2.603 1.00 92.88 228 ILE A O 1
ATOM 1896 N N . MET A 1 229 ? 12.553 -4.908 -1.503 1.00 90.94 229 MET A N 1
ATOM 1897 C CA . MET A 1 229 ? 12.633 -3.577 -0.899 1.00 90.94 229 MET A CA 1
ATOM 1898 C C . MET A 1 229 ? 13.884 -3.408 -0.034 1.00 90.94 229 MET A C 1
ATOM 1900 O O . MET A 1 229 ? 14.493 -2.343 -0.055 1.00 90.94 229 MET A O 1
ATOM 1904 N N . ASN A 1 230 ? 14.315 -4.455 0.664 1.00 92.50 230 ASN A N 1
ATOM 1905 C CA . ASN A 1 230 ? 15.498 -4.410 1.525 1.00 92.50 230 ASN A CA 1
ATOM 1906 C C . ASN A 1 230 ? 16.802 -4.791 0.795 1.00 92.50 230 ASN A C 1
ATOM 1908 O O . ASN A 1 230 ? 17.860 -4.844 1.416 1.00 92.50 230 ASN A O 1
ATOM 1912 N N . SER A 1 231 ? 16.747 -5.072 -0.510 1.00 92.12 231 SER A N 1
ATOM 1913 C CA . SER A 1 231 ? 17.928 -5.386 -1.322 1.00 92.12 231 SER A CA 1
ATOM 1914 C C . SER A 1 231 ? 18.627 -4.133 -1.864 1.00 92.12 231 SER A C 1
ATOM 1916 O O . SER A 1 231 ? 18.071 -3.033 -1.864 1.00 92.12 231 SER A O 1
ATOM 1918 N N . ASN A 1 232 ? 19.833 -4.324 -2.411 1.00 90.69 232 ASN A N 1
ATOM 1919 C CA . ASN A 1 232 ? 20.617 -3.271 -3.063 1.00 90.69 232 ASN A CA 1
ATOM 1920 C C . ASN A 1 232 ? 20.385 -3.168 -4.589 1.00 90.69 232 ASN A C 1
ATOM 1922 O O . ASN A 1 232 ? 21.233 -2.648 -5.312 1.00 90.69 232 ASN A O 1
ATOM 1926 N N . ILE A 1 233 ? 19.254 -3.671 -5.104 1.00 91.25 233 ILE A N 1
ATOM 1927 C CA . ILE A 1 233 ? 18.936 -3.633 -6.547 1.00 91.25 233 ILE A CA 1
ATOM 1928 C C . ILE A 1 233 ? 18.994 -2.203 -7.104 1.00 91.25 233 ILE A C 1
ATOM 1930 O O . ILE A 1 233 ? 19.458 -1.986 -8.215 1.00 91.25 233 ILE A O 1
ATOM 1934 N N . GLU A 1 234 ? 18.581 -1.209 -6.323 1.00 91.12 234 GLU A N 1
ATOM 1935 C CA . GLU A 1 234 ? 18.592 0.197 -6.746 1.00 91.12 234 GLU A CA 1
ATOM 1936 C C . GLU A 1 234 ? 20.002 0.727 -7.049 1.00 91.12 234 GLU A C 1
ATOM 1938 O O . GLU A 1 234 ? 20.148 1.629 -7.865 1.00 91.12 234 GLU A O 1
ATOM 1943 N N . SER A 1 235 ? 21.055 0.175 -6.431 1.00 90.81 235 SER A N 1
ATOM 1944 C CA . SER A 1 235 ? 22.433 0.525 -6.805 1.00 90.81 235 SER A CA 1
ATOM 1945 C C . SER A 1 235 ? 22.762 0.042 -8.207 1.00 90.81 235 SER A C 1
ATOM 1947 O O . SER A 1 235 ? 23.295 0.812 -8.990 1.00 90.81 235 SER A O 1
ATOM 1949 N N . TYR A 1 236 ? 22.378 -1.192 -8.536 1.00 88.94 236 TYR A N 1
ATOM 1950 C CA . TYR A 1 236 ? 22.546 -1.732 -9.881 1.00 88.94 236 TYR A CA 1
ATOM 1951 C C . TYR A 1 236 ? 21.769 -0.912 -10.919 1.00 88.94 236 TYR A C 1
ATOM 1953 O O . TYR A 1 236 ? 22.299 -0.611 -11.981 1.00 88.94 236 TYR A O 1
ATOM 1961 N N . LEU A 1 237 ? 20.539 -0.491 -10.602 1.00 90.25 237 LEU A N 1
ATOM 1962 C CA . LEU A 1 237 ? 19.726 0.310 -11.523 1.00 90.25 237 LEU A CA 1
ATOM 1963 C C . LEU A 1 237 ? 20.307 1.705 -11.782 1.00 90.25 237 LEU A C 1
ATOM 1965 O O . LEU A 1 237 ? 20.182 2.208 -12.896 1.00 90.25 237 LEU A O 1
ATOM 1969 N N . ARG A 1 238 ? 20.965 2.319 -10.790 1.00 88.12 238 ARG A N 1
ATOM 1970 C CA . ARG A 1 238 ? 21.640 3.618 -10.962 1.00 88.12 238 ARG A CA 1
ATOM 1971 C C . ARG A 1 238 ? 22.800 3.569 -11.956 1.00 88.12 238 ARG A C 1
ATOM 1973 O O . ARG A 1 238 ? 23.082 4.587 -12.583 1.00 88.12 238 ARG A O 1
ATOM 1980 N N . ASP A 1 239 ? 23.420 2.403 -12.119 1.00 86.75 239 ASP A N 1
ATOM 1981 C CA . ASP A 1 239 ? 24.527 2.187 -13.053 1.00 86.75 239 ASP A CA 1
ATOM 1982 C C . ASP A 1 239 ? 24.045 1.858 -14.479 1.00 86.75 239 ASP A C 1
ATOM 1984 O O . ASP A 1 239 ? 24.846 1.789 -15.413 1.00 86.75 239 ASP A O 1
ATOM 1988 N N . GLN A 1 240 ? 22.737 1.653 -14.679 1.00 82.62 240 GLN A N 1
ATOM 1989 C CA . GLN A 1 240 ? 22.166 1.318 -15.981 1.00 82.62 240 GLN A CA 1
ATOM 1990 C C . GLN A 1 240 ? 21.736 2.557 -16.789 1.00 82.62 240 GLN A C 1
ATOM 1992 O O . GLN A 1 240 ? 21.437 3.611 -16.221 1.00 82.62 240 GLN A O 1
ATOM 1997 N N . PRO A 1 241 ? 21.635 2.439 -18.130 1.00 79.62 241 PRO A N 1
ATOM 1998 C CA . PRO A 1 241 ? 21.076 3.494 -18.969 1.00 79.62 241 PRO A CA 1
ATOM 1999 C C . PRO A 1 241 ? 19.661 3.888 -18.526 1.00 79.62 241 PRO A C 1
ATOM 2001 O O . PRO A 1 241 ? 18.799 3.030 -18.295 1.00 79.62 241 PRO A O 1
ATOM 2004 N N . ARG A 1 242 ? 19.428 5.201 -18.432 1.00 73.31 242 ARG A N 1
ATOM 2005 C CA . ARG A 1 242 ? 18.157 5.800 -18.004 1.00 73.31 242 ARG A CA 1
ATOM 2006 C C . ARG A 1 242 ? 17.415 6.387 -19.204 1.00 73.31 242 ARG A C 1
ATOM 2008 O O . ARG A 1 242 ? 18.073 6.963 -20.074 1.00 73.31 242 ARG A O 1
ATOM 2015 N N . PRO A 1 243 ? 16.074 6.322 -19.237 1.00 71.31 243 PRO A N 1
ATOM 2016 C CA . PRO A 1 243 ? 15.298 7.184 -20.117 1.00 71.31 243 PRO A CA 1
ATOM 2017 C C . PRO A 1 243 ? 15.620 8.640 -19.763 1.00 71.31 243 PRO A C 1
ATOM 2019 O O . PRO A 1 243 ? 15.475 9.045 -18.610 1.00 71.31 243 PRO A O 1
ATOM 2022 N N . VAL A 1 244 ? 16.109 9.418 -20.726 1.00 67.25 244 VAL A N 1
ATOM 2023 C CA . VAL A 1 244 ? 16.365 10.849 -20.534 1.00 67.25 244 VAL A CA 1
ATOM 2024 C C . VAL A 1 244 ? 15.189 11.602 -21.154 1.00 67.25 244 VAL A C 1
ATOM 2026 O O . VAL A 1 244 ? 14.976 11.455 -22.359 1.00 67.25 244 VAL A O 1
ATOM 2029 N N . PRO A 1 245 ? 14.415 12.382 -20.375 1.00 63.47 245 PRO A N 1
ATOM 2030 C CA . PRO A 1 245 ? 13.419 13.281 -20.945 1.00 63.47 245 PRO A CA 1
ATOM 2031 C C . PRO A 1 245 ? 14.105 14.236 -21.926 1.00 63.47 245 PRO A C 1
ATOM 2033 O O . PRO A 1 245 ? 15.133 14.826 -21.584 1.00 63.47 245 PRO A O 1
ATOM 2036 N N . ARG A 1 246 ? 13.568 14.379 -23.144 1.00 57.88 246 ARG A N 1
ATOM 2037 C CA . ARG A 1 246 ? 14.123 15.306 -24.148 1.00 57.88 246 ARG A CA 1
ATOM 2038 C C . ARG A 1 246 ? 14.026 16.761 -23.688 1.00 57.88 246 ARG A C 1
ATOM 2040 O O . ARG A 1 246 ? 14.946 17.537 -23.928 1.00 57.88 246 ARG A O 1
ATOM 2047 N N . GLU A 1 247 ? 12.962 17.095 -22.963 1.00 60.12 247 GLU A N 1
ATOM 2048 C CA . GLU A 1 247 ? 12.752 18.391 -22.323 1.00 60.12 247 GLU A CA 1
ATOM 2049 C C . GLU A 1 247 ? 12.391 18.189 -20.848 1.00 60.12 247 GLU A C 1
ATOM 2051 O O . GLU A 1 247 ? 11.763 17.200 -20.470 1.00 60.12 247 GLU A O 1
ATOM 2056 N N . ARG A 1 248 ? 12.831 19.118 -19.992 1.00 52.50 248 ARG A N 1
ATOM 2057 C CA . ARG A 1 248 ? 12.788 18.974 -18.526 1.00 52.50 248 ARG A CA 1
ATOM 2058 C C . ARG A 1 248 ? 11.358 18.896 -17.963 1.00 52.50 248 ARG A C 1
ATOM 2060 O O . ARG A 1 248 ? 11.192 18.351 -16.877 1.00 52.50 248 ARG A O 1
ATOM 2067 N N . ASP A 1 249 ? 10.364 19.364 -18.722 1.00 54.69 249 ASP A N 1
ATOM 2068 C CA . ASP A 1 249 ? 8.988 19.570 -18.253 1.00 54.69 249 ASP A CA 1
ATOM 2069 C C . ASP A 1 249 ? 7.903 18.850 -19.080 1.00 54.69 249 ASP A C 1
ATOM 2071 O O . ASP A 1 249 ? 6.717 18.983 -18.773 1.00 54.69 249 ASP A O 1
ATOM 2075 N N . THR A 1 250 ? 8.260 18.047 -20.091 1.00 57.84 250 THR A N 1
ATOM 2076 C CA . THR A 1 250 ? 7.272 17.294 -20.887 1.00 57.84 250 THR A CA 1
ATOM 2077 C C . THR A 1 250 ? 7.514 15.791 -20.812 1.00 57.84 250 THR A C 1
ATOM 2079 O O . THR A 1 250 ? 8.469 15.259 -21.376 1.00 57.84 250 THR A O 1
ATOM 2082 N N . LEU A 1 251 ? 6.597 15.093 -20.140 1.00 68.25 251 LEU A N 1
ATOM 2083 C CA . LEU A 1 251 ? 6.406 13.649 -20.276 1.00 68.25 251 LEU A CA 1
ATOM 2084 C C . LEU A 1 251 ? 5.660 13.392 -21.593 1.00 68.25 251 LEU A C 1
ATOM 2086 O O . LEU A 1 251 ? 4.462 13.116 -21.581 1.00 68.25 251 LEU A O 1
ATOM 2090 N N . ASP A 1 252 ? 6.341 13.592 -22.720 1.00 76.25 252 ASP A N 1
ATOM 2091 C CA . ASP A 1 252 ? 5.759 13.338 -24.038 1.00 76.25 252 ASP A CA 1
ATOM 2092 C C . ASP A 1 252 ? 5.519 11.833 -24.277 1.00 76.25 252 ASP A C 1
ATOM 2094 O O . ASP A 1 252 ? 6.025 10.965 -23.555 1.00 76.25 252 ASP A O 1
ATOM 2098 N N . ASP A 1 253 ? 4.713 11.511 -25.291 1.00 79.88 253 ASP A N 1
ATOM 2099 C CA . ASP A 1 253 ? 4.336 10.125 -25.593 1.00 79.88 253 ASP A CA 1
ATOM 2100 C C . ASP A 1 253 ? 5.557 9.246 -25.919 1.00 79.88 253 ASP A C 1
ATOM 2102 O O . ASP A 1 253 ? 5.572 8.055 -25.598 1.00 79.88 253 ASP A O 1
ATOM 2106 N N . GLU A 1 254 ? 6.605 9.823 -26.520 1.00 80.25 254 GLU A N 1
ATOM 2107 C CA . GLU A 1 254 ? 7.843 9.111 -26.846 1.00 80.25 254 GLU A CA 1
ATOM 2108 C C . GLU A 1 254 ? 8.624 8.737 -25.578 1.00 80.25 254 GLU A C 1
ATOM 2110 O O . GLU A 1 254 ? 9.058 7.589 -25.432 1.00 80.25 254 GLU A O 1
ATOM 2115 N N . PHE A 1 255 ? 8.749 9.664 -24.624 1.00 81.50 255 PHE A N 1
ATOM 2116 C CA . PHE A 1 255 ? 9.335 9.400 -23.317 1.00 81.50 255 PHE A CA 1
ATOM 2117 C C . PHE A 1 255 ? 8.533 8.343 -22.562 1.00 81.50 255 PHE A C 1
ATOM 2119 O O . PHE A 1 255 ? 9.122 7.398 -22.037 1.00 81.50 255 PHE A O 1
ATOM 2126 N N . ILE A 1 256 ? 7.200 8.454 -22.534 1.00 80.12 256 ILE A N 1
ATOM 2127 C CA . ILE A 1 256 ? 6.334 7.465 -21.878 1.00 80.12 256 ILE A CA 1
ATOM 2128 C C . ILE A 1 256 ? 6.535 6.082 -22.512 1.00 80.12 256 ILE A C 1
ATOM 2130 O O . ILE A 1 256 ? 6.681 5.095 -21.789 1.00 80.12 256 ILE A O 1
ATOM 2134 N N . ALA A 1 257 ? 6.602 5.989 -23.843 1.00 79.38 257 ALA A N 1
ATOM 2135 C CA . ALA A 1 257 ? 6.846 4.729 -24.539 1.00 79.38 257 ALA A CA 1
ATOM 2136 C C . ALA A 1 257 ? 8.217 4.130 -24.180 1.00 79.38 257 ALA A C 1
ATOM 2138 O O . ALA A 1 257 ? 8.293 2.959 -23.793 1.00 79.38 257 ALA A O 1
ATOM 2139 N N . ALA A 1 258 ? 9.288 4.929 -24.232 1.00 82.06 258 ALA A N 1
ATOM 2140 C CA . ALA A 1 258 ? 10.633 4.502 -23.845 1.00 82.06 258 ALA A CA 1
ATOM 2141 C C . ALA A 1 258 ? 10.699 4.073 -22.368 1.00 82.06 258 ALA A C 1
ATOM 2143 O O . ALA A 1 258 ? 11.305 3.052 -22.036 1.00 82.06 258 ALA A O 1
ATOM 2144 N N . TRP A 1 259 ? 10.022 4.807 -21.485 1.00 84.94 259 TRP A N 1
ATOM 2145 C CA . TRP A 1 259 ? 9.914 4.499 -20.062 1.00 84.94 259 TRP A CA 1
ATOM 2146 C C . TRP A 1 259 ? 9.194 3.168 -19.822 1.00 84.94 259 TRP A C 1
ATOM 2148 O O . TRP A 1 259 ? 9.693 2.326 -19.075 1.00 84.94 259 TRP A O 1
ATOM 2158 N N . VAL A 1 260 ? 8.059 2.926 -20.488 1.00 81.12 260 VAL A N 1
ATOM 2159 C CA . VAL A 1 260 ? 7.299 1.669 -20.364 1.00 81.12 260 VAL A CA 1
ATOM 2160 C C . VAL A 1 260 ? 8.113 0.481 -20.878 1.00 81.12 260 VAL A C 1
ATOM 2162 O O . VAL A 1 260 ? 8.106 -0.576 -20.243 1.00 81.12 260 VAL A O 1
ATOM 2165 N N . ILE A 1 261 ? 8.821 0.634 -22.003 1.00 81.94 261 ILE A N 1
ATOM 2166 C CA . ILE A 1 261 ? 9.715 -0.405 -22.537 1.00 81.94 261 ILE A CA 1
ATOM 2167 C C . ILE A 1 261 ? 10.805 -0.717 -21.514 1.00 81.94 261 ILE A C 1
ATOM 2169 O O . ILE A 1 261 ? 10.961 -1.870 -21.111 1.00 81.94 261 ILE A O 1
ATOM 2173 N N . ARG A 1 262 ? 11.491 0.314 -21.015 1.00 84.94 262 ARG A N 1
ATOM 2174 C CA . ARG A 1 262 ? 12.590 0.140 -20.068 1.00 84.94 262 ARG A CA 1
ATOM 2175 C C . ARG A 1 262 ? 12.140 -0.486 -18.752 1.00 84.94 262 ARG A C 1
ATOM 2177 O O . ARG A 1 262 ? 12.800 -1.377 -18.223 1.00 84.94 262 ARG A O 1
ATOM 2184 N N . GLN A 1 263 ? 10.990 -0.062 -18.235 1.00 85.94 263 GLN A N 1
ATOM 2185 C CA . GLN A 1 263 ? 10.390 -0.662 -17.049 1.00 85.94 263 GLN A CA 1
ATOM 2186 C C . GLN A 1 263 ? 10.130 -2.161 -17.260 1.00 85.94 263 GLN A C 1
ATOM 2188 O O . GLN A 1 263 ? 10.381 -2.967 -16.363 1.00 85.94 263 GLN A O 1
ATOM 2193 N N . ARG A 1 264 ? 9.632 -2.551 -18.441 1.00 83.94 264 ARG A N 1
ATOM 2194 C CA . ARG A 1 264 ? 9.387 -3.960 -18.767 1.00 83.94 264 ARG A CA 1
ATOM 2195 C C . ARG A 1 264 ? 10.681 -4.767 -18.821 1.00 83.94 264 ARG A C 1
ATOM 2197 O O . ARG A 1 264 ? 10.694 -5.863 -18.276 1.00 83.94 264 ARG A O 1
ATOM 2204 N N . GLU A 1 265 ? 11.747 -4.239 -19.411 1.00 85.31 265 GLU A N 1
ATOM 2205 C CA . GLU A 1 265 ? 13.063 -4.896 -19.408 1.00 85.31 265 GLU A CA 1
ATOM 2206 C C . GLU A 1 265 ? 13.554 -5.145 -17.980 1.00 85.31 265 GLU A C 1
ATOM 2208 O O . GLU A 1 265 ? 13.818 -6.285 -17.618 1.00 85.31 265 GLU A O 1
ATOM 2213 N N . ILE A 1 266 ? 13.553 -4.113 -17.127 1.00 87.62 266 ILE A N 1
ATOM 2214 C CA . ILE A 1 266 ? 13.977 -4.237 -15.722 1.00 87.62 266 ILE A CA 1
ATOM 2215 C C . ILE A 1 266 ? 13.141 -5.292 -14.984 1.00 87.62 266 ILE A C 1
ATOM 2217 O O . ILE A 1 266 ? 13.667 -6.116 -14.234 1.00 87.62 266 ILE A O 1
ATOM 2221 N N . HIS A 1 267 ? 11.824 -5.283 -15.195 1.00 87.38 267 HIS A N 1
ATOM 2222 C CA . HIS A 1 267 ? 10.926 -6.275 -14.617 1.00 87.38 267 HIS A CA 1
ATOM 2223 C C . HIS A 1 267 ? 11.232 -7.706 -15.081 1.00 87.38 267 HIS A C 1
ATOM 2225 O O . HIS A 1 267 ? 11.081 -8.624 -14.268 1.00 87.38 267 HIS A O 1
ATOM 2231 N N . ALA A 1 268 ? 11.634 -7.887 -16.343 1.00 84.12 268 ALA A N 1
ATOM 2232 C CA . ALA A 1 268 ? 12.025 -9.171 -16.918 1.00 84.12 268 ALA A CA 1
ATOM 2233 C C . ALA A 1 268 ? 13.361 -9.645 -16.343 1.00 84.12 268 ALA A C 1
ATOM 2235 O O . ALA A 1 268 ? 13.432 -10.737 -15.783 1.00 84.12 268 ALA A O 1
ATOM 2236 N N . ASP A 1 269 ? 14.382 -8.792 -16.435 1.00 87.00 269 ASP A N 1
ATOM 2237 C CA . ASP A 1 269 ? 15.770 -9.086 -16.080 1.00 87.00 269 ASP A CA 1
ATOM 2238 C C . ASP A 1 269 ? 15.894 -9.480 -14.609 1.00 87.00 269 ASP A C 1
ATOM 2240 O O . ASP A 1 269 ? 16.610 -10.414 -14.250 1.00 87.00 269 ASP A O 1
ATOM 2244 N N . LEU A 1 270 ? 15.153 -8.785 -13.743 1.00 88.62 270 LEU A N 1
ATOM 2245 C CA . LEU A 1 270 ? 15.142 -9.044 -12.307 1.00 88.62 270 LEU A CA 1
ATOM 2246 C C . LEU A 1 270 ? 14.067 -10.055 -11.883 1.00 88.62 270 LEU A C 1
ATOM 2248 O O . LEU A 1 270 ? 14.039 -10.455 -10.718 1.00 88.62 270 LEU A O 1
ATOM 2252 N N . ASN A 1 271 ? 13.175 -10.453 -12.795 1.00 88.38 271 ASN A N 1
ATOM 2253 C CA . ASN A 1 271 ? 12.020 -11.314 -12.524 1.00 88.38 271 ASN A CA 1
ATOM 2254 C C . ASN A 1 271 ? 11.146 -10.805 -11.352 1.00 88.38 271 ASN A C 1
ATOM 2256 O O . ASN A 1 271 ? 10.794 -11.544 -10.421 1.00 88.38 271 ASN A O 1
ATOM 2260 N N . ILE A 1 272 ? 10.828 -9.504 -11.379 1.00 88.81 272 ILE A N 1
ATOM 2261 C CA . ILE A 1 272 ? 10.057 -8.811 -10.328 1.00 88.81 272 ILE A CA 1
ATOM 2262 C C . ILE A 1 272 ? 8.746 -8.188 -10.817 1.00 88.81 272 ILE A C 1
ATOM 2264 O O . ILE A 1 272 ? 7.990 -7.663 -10.000 1.00 88.81 272 ILE A O 1
ATOM 2268 N N . GLY A 1 273 ? 8.441 -8.233 -12.118 1.00 85.19 273 GLY A N 1
ATOM 2269 C CA . GLY A 1 273 ? 7.290 -7.528 -12.702 1.00 85.19 273 GLY A CA 1
ATOM 2270 C C . GLY A 1 273 ? 5.928 -7.872 -12.090 1.00 85.19 273 GLY A C 1
ATOM 2271 O O . GLY A 1 273 ? 5.029 -7.028 -12.048 1.00 85.19 273 GLY A O 1
ATOM 2272 N N . GLN A 1 274 ? 5.779 -9.086 -11.561 1.00 82.12 274 GLN A N 1
ATOM 2273 C CA . GLN A 1 274 ? 4.587 -9.548 -10.853 1.00 82.12 274 GLN A CA 1
ATOM 2274 C C . GLN A 1 274 ? 4.291 -8.752 -9.579 1.00 82.12 274 GLN A C 1
ATOM 2276 O O . GLN A 1 274 ? 3.140 -8.724 -9.171 1.00 82.12 274 GLN A O 1
ATOM 2281 N N . TYR A 1 275 ? 5.285 -8.089 -8.975 1.00 86.69 275 TYR A N 1
ATOM 2282 C CA . TYR A 1 275 ? 5.107 -7.323 -7.736 1.00 86.69 275 TYR A CA 1
ATOM 2283 C C . TYR A 1 275 ? 4.672 -5.862 -7.958 1.00 86.69 275 TYR A C 1
ATOM 2285 O O . TYR A 1 275 ? 4.275 -5.188 -7.001 1.00 86.69 275 TYR A O 1
ATOM 2293 N N . PHE A 1 276 ? 4.724 -5.384 -9.209 1.00 82.62 276 PHE A N 1
ATOM 2294 C CA . PHE A 1 276 ? 4.408 -4.005 -9.616 1.00 82.62 276 PHE A CA 1
ATOM 2295 C C . PHE A 1 276 ? 3.028 -3.866 -10.272 1.00 82.62 276 PHE A C 1
ATOM 2297 O O . PHE A 1 276 ? 2.423 -2.791 -10.253 1.00 82.62 276 PHE A O 1
ATOM 2304 N N . ASN A 1 277 ? 2.513 -4.947 -10.859 1.00 68.44 277 ASN A N 1
ATOM 2305 C CA . ASN A 1 277 ? 1.211 -4.964 -11.515 1.00 68.44 277 ASN A CA 1
ATOM 2306 C C . ASN A 1 277 ? 0.196 -5.706 -10.647 1.00 68.44 277 ASN A C 1
ATOM 2308 O O . ASN A 1 277 ? 0.379 -6.877 -10.333 1.00 68.44 277 ASN A O 1
ATOM 2312 N N . SER A 1 278 ? -0.895 -5.034 -10.274 1.00 59.59 278 SER A N 1
ATOM 2313 C CA . SER A 1 278 ? -2.015 -5.716 -9.629 1.00 59.59 278 SER A CA 1
ATOM 2314 C C . SER A 1 278 ? -2.736 -6.617 -10.636 1.00 59.59 278 SER A C 1
ATOM 2316 O O . SER A 1 278 ? -2.852 -6.283 -11.817 1.00 59.59 278 SER A O 1
ATOM 2318 N N . TYR A 1 279 ? -3.263 -7.746 -10.157 1.00 54.22 279 TYR A N 1
ATOM 2319 C CA . TYR A 1 279 ? -3.966 -8.746 -10.975 1.00 54.22 279 TYR A CA 1
ATOM 2320 C C . TYR A 1 279 ? -5.212 -8.184 -11.688 1.00 54.22 279 TYR A C 1
ATOM 2322 O O . TYR A 1 279 ? -5.658 -8.757 -12.677 1.00 54.22 279 TYR A O 1
ATOM 2330 N N . CYS A 1 280 ? -5.735 -7.042 -11.224 1.00 54.44 280 CYS A N 1
ATOM 2331 C CA . CYS A 1 280 ? -6.920 -6.361 -11.755 1.00 54.44 280 CYS A CA 1
ATOM 2332 C C . CYS A 1 280 ? -6.601 -4.952 -12.291 1.00 54.44 280 CYS A C 1
ATOM 2334 O O . CYS A 1 280 ? -7.401 -4.025 -12.129 1.00 54.44 280 CYS A O 1
ATOM 2336 N N . ARG A 1 281 ? -5.414 -4.736 -12.880 1.00 52.31 281 ARG A N 1
ATOM 2337 C CA . ARG A 1 281 ? -5.139 -3.481 -13.594 1.00 52.31 281 ARG A CA 1
ATOM 2338 C C . ARG A 1 281 ? -5.866 -3.480 -14.933 1.00 52.31 281 ARG A C 1
ATOM 2340 O O . ARG A 1 281 ? -5.680 -4.375 -15.752 1.00 52.31 281 ARG A O 1
ATOM 2347 N N . PHE A 1 282 ? -6.648 -2.434 -15.154 1.00 44.91 282 PHE A N 1
ATOM 2348 C CA . PHE A 1 282 ? -7.111 -2.057 -16.480 1.00 44.91 282 PHE A CA 1
ATOM 2349 C C . PHE A 1 282 ? -6.179 -0.960 -16.981 1.00 44.91 282 PHE A C 1
ATOM 2351 O O . PHE A 1 282 ? -5.908 -0.014 -16.239 1.00 44.91 282 PHE A O 1
ATOM 2358 N N . PHE A 1 283 ? -5.672 -1.098 -18.198 1.00 41.16 283 PHE A N 1
ATOM 2359 C CA . PHE A 1 283 ? -5.102 0.032 -18.913 1.00 41.16 283 PHE A CA 1
ATOM 2360 C C . PHE A 1 283 ? -6.259 0.868 -19.457 1.00 41.16 283 PHE A C 1
ATOM 2362 O O . PHE A 1 283 ? -7.293 0.327 -19.854 1.00 41.16 283 PHE A O 1
ATOM 2369 N N . GLN A 1 284 ? -6.105 2.184 -19.442 1.00 35.41 284 GLN A N 1
ATOM 2370 C CA . GLN A 1 284 ? -6.990 3.055 -20.193 1.00 35.41 284 GLN A CA 1
ATOM 2371 C C . GLN A 1 284 ? -6.359 3.200 -21.578 1.00 35.41 284 GL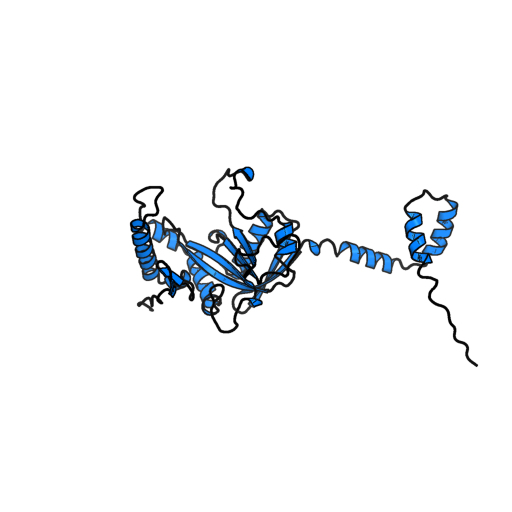N A C 1
ATOM 2373 O O . GLN A 1 284 ? -5.389 3.934 -21.735 1.00 35.41 284 GLN A O 1
ATOM 2378 N N . ASP A 1 285 ? -6.839 2.417 -22.541 1.00 36.03 285 ASP A N 1
ATOM 2379 C CA . ASP A 1 285 ? -6.473 2.574 -23.950 1.00 36.03 285 ASP A CA 1
ATOM 2380 C C . ASP A 1 285 ? -7.569 3.425 -24.603 1.00 36.03 285 ASP A C 1
ATOM 2382 O O . ASP A 1 285 ? -8.666 2.951 -24.916 1.00 36.03 285 ASP A O 1
ATOM 2386 N N . GLY A 1 286 ? -7.341 4.740 -24.639 1.00 50.38 286 GLY A N 1
ATOM 2387 C CA . GLY A 1 286 ? -8.348 5.715 -25.056 1.00 50.38 286 GLY A CA 1
ATOM 2388 C C . GLY A 1 286 ? -9.612 5.700 -24.181 1.00 50.38 286 GLY A C 1
ATOM 2389 O O . GLY A 1 286 ? -9.574 6.017 -22.990 1.00 50.38 286 GLY A O 1
ATOM 2390 N N . MET A 1 287 ? -10.763 5.378 -24.784 1.00 29.55 287 MET A N 1
ATOM 2391 C CA . MET A 1 287 ? -12.090 5.477 -24.152 1.00 29.55 287 MET A CA 1
ATOM 2392 C C . MET A 1 287 ? -12.511 4.209 -23.375 1.00 29.55 287 MET A C 1
ATOM 2394 O O . MET A 1 287 ? -13.553 4.219 -22.720 1.00 29.55 287 MET A O 1
ATOM 2398 N N . PHE A 1 288 ? -11.716 3.129 -23.405 1.00 30.50 288 PHE A N 1
ATOM 2399 C CA . PHE A 1 288 ? -12.075 1.844 -22.793 1.00 30.50 288 PHE A CA 1
ATOM 2400 C C . PHE A 1 288 ? -11.055 1.371 -21.749 1.00 30.50 288 PHE A C 1
ATOM 2402 O O . PHE A 1 288 ? -9.841 1.485 -21.914 1.00 30.50 288 PHE A O 1
ATOM 2409 N N . PHE A 1 289 ? -11.569 0.791 -20.661 1.00 40.56 289 PHE A N 1
ATOM 2410 C CA . PHE A 1 289 ? -10.769 0.058 -19.683 1.00 40.56 289 PHE A CA 1
ATOM 2411 C C . PHE A 1 289 ? -10.452 -1.329 -20.245 1.00 40.56 289 PHE A C 1
ATOM 2413 O O . PHE A 1 289 ? -11.268 -2.243 -20.140 1.00 40.56 289 PHE A O 1
ATOM 2420 N N . VAL A 1 290 ? -9.273 -1.499 -20.831 1.00 40.00 290 VAL A N 1
ATOM 2421 C CA . VAL A 1 290 ? -8.824 -2.798 -21.340 1.00 40.00 290 VAL A CA 1
ATOM 2422 C C . VAL A 1 290 ? -8.124 -3.541 -20.199 1.00 40.00 290 VAL A C 1
ATOM 2424 O O . VAL A 1 290 ? -7.247 -2.957 -19.555 1.00 40.00 290 VAL A O 1
ATOM 2427 N N . PRO A 1 291 ? -8.481 -4.802 -19.884 1.00 44.00 291 PRO A N 1
ATOM 2428 C CA . PRO A 1 291 ? -7.711 -5.612 -18.946 1.00 44.00 291 PRO A CA 1
ATOM 2429 C C . PRO A 1 291 ? -6.244 -5.612 -19.370 1.00 44.00 291 PRO A C 1
ATOM 2431 O O . PRO A 1 291 ? -5.947 -5.874 -20.534 1.00 44.00 291 PRO A O 1
ATOM 2434 N N . CYS A 1 292 ? -5.324 -5.302 -18.454 1.00 44.94 292 CYS A N 1
ATOM 2435 C CA . CYS A 1 292 ? -3.907 -5.389 -18.774 1.00 44.94 292 CYS A CA 1
ATOM 2436 C C . CYS A 1 292 ? -3.635 -6.844 -19.187 1.00 44.94 292 CYS A C 1
ATOM 2438 O O . CYS A 1 292 ? -3.933 -7.742 -18.385 1.00 44.94 292 CYS A O 1
ATOM 2440 N N . PRO A 1 293 ? -3.144 -7.111 -20.415 1.00 43.00 293 PRO A N 1
ATOM 2441 C CA . PRO A 1 293 ? -2.834 -8.472 -20.807 1.00 43.00 293 PRO A CA 1
ATOM 2442 C C . PRO A 1 293 ? -1.921 -9.050 -19.734 1.00 43.00 293 PRO A C 1
ATOM 2444 O O . PRO A 1 293 ? -0.968 -8.389 -19.312 1.00 43.00 293 PRO A O 1
ATOM 2447 N N . ARG A 1 294 ? -2.237 -10.256 -19.243 1.00 45.53 294 ARG A N 1
ATOM 2448 C CA . ARG A 1 294 ? -1.316 -10.984 -18.370 1.00 45.53 294 ARG A CA 1
ATOM 2449 C C . ARG A 1 294 ? -0.028 -11.122 -19.164 1.00 45.53 294 ARG A C 1
ATOM 2451 O O . ARG A 1 294 ? 0.057 -11.974 -20.044 1.00 45.53 294 ARG A O 1
ATOM 2458 N N . ILE A 1 295 ? 0.955 -10.274 -18.880 1.00 47.03 295 ILE A N 1
ATOM 2459 C CA . ILE A 1 295 ? 2.299 -10.457 -19.399 1.00 47.03 295 ILE A CA 1
ATOM 2460 C C . ILE A 1 295 ? 2.815 -11.669 -18.636 1.00 47.03 295 ILE A C 1
ATOM 2462 O O . ILE A 1 295 ? 3.313 -11.574 -17.515 1.00 47.03 295 ILE A O 1
ATOM 2466 N N . TYR A 1 296 ? 2.552 -12.842 -19.206 1.00 43.28 296 TYR A N 1
ATOM 2467 C CA . TYR A 1 296 ? 3.194 -14.076 -18.817 1.00 43.28 296 TYR A CA 1
ATOM 2468 C C . TYR A 1 296 ? 4.669 -13.862 -19.133 1.00 43.28 296 TYR A C 1
ATOM 2470 O O . TYR A 1 296 ? 5.068 -13.900 -20.292 1.00 43.28 296 TYR A O 1
ATOM 2478 N N . TRP A 1 297 ? 5.460 -13.531 -18.113 1.00 49.12 297 TRP A N 1
ATOM 2479 C CA . TRP A 1 297 ? 6.903 -13.426 -18.265 1.00 49.12 297 TRP A CA 1
ATOM 2480 C C . TRP A 1 297 ? 7.418 -14.839 -18.578 1.00 49.12 297 TRP A C 1
ATOM 2482 O O . TRP A 1 297 ? 7.232 -15.736 -17.751 1.00 49.12 297 TRP A O 1
ATOM 2492 N N . PRO A 1 298 ? 7.981 -15.076 -19.777 1.00 37.66 298 PRO A N 1
ATOM 2493 C CA . PRO A 1 298 ? 8.241 -16.427 -20.276 1.00 37.66 298 PRO A CA 1
ATOM 2494 C C . PRO A 1 298 ? 9.354 -17.165 -19.515 1.00 37.66 298 PRO A C 1
ATOM 2496 O O . PRO A 1 298 ? 9.474 -18.379 -19.641 1.00 37.66 298 PRO A O 1
ATOM 2499 N N . TYR A 1 299 ? 10.128 -16.472 -18.677 1.00 36.03 299 TYR A N 1
ATOM 2500 C CA . TYR A 1 299 ? 11.251 -17.041 -17.934 1.00 36.03 299 TYR A CA 1
ATOM 2501 C C . TYR A 1 299 ? 10.885 -17.293 -16.466 1.00 36.03 299 TYR A C 1
ATOM 2503 O O . TYR A 1 299 ? 11.305 -16.571 -15.563 1.00 36.03 299 TYR A O 1
ATOM 2511 N N . ARG A 1 300 ? 10.087 -18.336 -16.215 1.00 41.97 300 ARG A N 1
ATOM 2512 C CA . ARG A 1 300 ? 10.020 -18.963 -14.886 1.00 41.97 300 ARG A CA 1
ATOM 2513 C C . ARG A 1 300 ? 11.103 -20.041 -14.813 1.00 41.97 300 ARG A C 1
ATOM 2515 O O . ARG A 1 300 ? 10.894 -21.138 -15.320 1.00 41.97 300 ARG A O 1
ATOM 2522 N N . GLY A 1 301 ? 12.248 -19.689 -14.234 1.00 33.50 301 GLY A N 1
ATOM 2523 C CA . GLY A 1 301 ? 13.162 -20.647 -13.603 1.00 33.50 301 GLY A CA 1
ATOM 2524 C C . GLY A 1 301 ? 12.765 -20.871 -12.152 1.00 33.50 301 GLY A C 1
ATOM 2525 O O . GLY A 1 301 ? 12.297 -19.889 -11.526 1.00 33.50 301 GLY A O 1
#

Radius of gyration: 29.43 Å; Cα contacts (8 Å, |Δi|>4): 348; chains: 1; bounding box: 75×50×88 Å

Organism: Tetranychus urticae (NCBI:txid32264)

pLDDT: mean 71.4, std 22.06, range [27.12, 97.44]

Foldseek 3Di:
DDDDDDDDDPPPVVVVVVVVVVVPDDDDPVVVVVVCVVCVPDDPVVVVVVVVVVVVPPQPLQWAWEWEAQAPDIDIQIQGNVDDPVVSLVSVLVSVCVSLVFDSVQAFKEKEKEAQDPQDPPGQLQQDPVNGIGMDMRGDDDPDPDPDPVPPDPPDRPDDSCSCSVPPGDHHFYWYWAKAKDAPPFWSLGIHMYIYTYTVVVDDPPDADPRDDSVCRHNVNSNVVRVVNPDPVSVVSVPDDTQDPPDPPDPDPVSVVVSVVVNVVSCLVVVPVPRHDDQQQFDCPDPDRHGDPPPPSVDDD